Protein AF-A0A378IXV1-F1 (afdb_monomer)

Mean predicted aligned error: 10.14 Å

Solvent-accessible surface area (backbone atoms only — not comparable to full-atom values): 18761 Å² total; per-residue (Å²): 120,52,62,46,80,46,81,36,54,61,69,60,50,49,68,64,45,50,64,54,54,51,52,51,50,56,52,46,51,55,48,52,49,52,42,52,53,44,49,45,38,58,71,49,48,50,50,51,34,45,75,73,61,77,41,56,74,71,56,48,54,50,53,48,54,51,46,54,51,50,44,53,52,46,52,52,51,48,53,51,47,52,52,53,47,53,58,61,54,51,64,72,73,58,89,60,75,37,42,21,49,32,43,42,47,81,54,47,69,67,59,40,47,43,51,45,36,51,36,54,46,49,43,73,54,51,80,53,68,66,58,32,54,53,37,49,57,53,37,56,52,43,53,51,47,44,54,32,51,76,69,76,41,87,58,66,65,42,76,42,81,39,52,82,90,40,46,65,57,52,51,50,51,54,41,21,74,72,56,51,81,68,56,44,70,61,52,45,52,52,52,51,40,45,53,52,39,52,51,49,41,54,52,45,73,70,39,85,87,56,51,73,68,55,39,53,51,52,42,51,49,37,52,53,51,45,50,52,48,39,54,49,47,48,61,57,52,47,60,75,69,88,48,96,91,52,84,71,81,46,67,68,56,54,53,52,53,48,54,55,50,53,52,49,56,54,48,59,61,54,60,43,59,82,76,43,96,72,53,72,67,56,48,49,52,54,29,51,54,22,51,65,67,79,39,75,58,85,52,79,76,78,56,70,61,60,62,48,51,54,51,51,56,65,69,57,77,74,77,89,74,77,80,82,77,79,88,79,93,130

Foldseek 3Di:
DQKDKDWDDLVRLCVQCVVVLVVLVVVLVVLVVLLVVLVCCQPPVLVVCVVVVVDDPVVSVVSNVVSVVVNVVSVVVNVLSVVLSVVSVVSVVDPDTWMWIKRAQPDDLQLLLQLLLLLLLCLLLDPDPVLNSLSVVVNVVSVVCNVCVVVVHGDHMDIGTADPVRVVSVVLSVLLSVAQPDHSVVSVLLVQLLVVLVVLLVCLVPDPVDDPVLNVLSNVLSVQLNVLSSVLSCLNSGRFDPDVPDDGQDNVNSVVVSVVVNVVSLVVSLVCVVVDPDDLVSLVSSQVSCVSVVHHRPDDNPPPVVVVVVVVVVVPPDDDPDPPDDDDDD

pLDDT: mean 85.57, std 15.65, range [34.66, 97.94]

Nearest PDB structures (foldseek):
  5of9-assembly1_B  TM=6.442E-01  e=9.106E-01  Homo sapiens
  5ofa-assembly1_A  TM=6.350E-01  e=1.681E+00  Homo sapiens
  7sqc-assembly1_O1  TM=3.165E-01  e=7.968E+00  Chlamydomonas reinhardtii

Structure (mmCIF, N/CA/C/O backbone):
data_AF-A0A378IXV1-F1
#
_entry.id   AF-A0A378IXV1-F1
#
loop_
_atom_site.group_PDB
_atom_site.id
_atom_site.type_symbol
_atom_site.label_atom_id
_atom_site.label_alt_id
_atom_site.label_comp_id
_atom_site.label_asym_id
_atom_site.label_entity_id
_atom_site.label_seq_id
_atom_site.pdbx_PDB_ins_code
_atom_site.Cartn_x
_atom_site.Cartn_y
_atom_site.Cartn_z
_atom_site.occupancy
_atom_site.B_iso_or_equiv
_atom_site.auth_seq_id
_atom_site.auth_comp_id
_atom_site.auth_asym_id
_atom_site.auth_atom_id
_atom_site.pdbx_PDB_model_num
ATOM 1 N N . MET A 1 1 ? -13.341 -17.067 16.551 1.00 69.75 1 MET A N 1
ATOM 2 C CA . MET A 1 1 ? -12.957 -15.735 16.039 1.00 69.75 1 MET A CA 1
ATOM 3 C C . MET A 1 1 ? -12.447 -15.915 14.618 1.00 69.75 1 MET A C 1
ATOM 5 O O . MET A 1 1 ? -11.746 -16.898 14.409 1.00 69.75 1 MET A O 1
ATOM 9 N N . PRO A 1 2 ? -12.811 -15.039 13.665 1.00 87.06 2 PRO A N 1
ATOM 10 C CA . PRO A 1 2 ? -12.411 -15.155 12.253 1.00 87.06 2 PRO A CA 1
ATOM 11 C C . PRO A 1 2 ? -10.896 -15.007 12.049 1.00 87.06 2 PRO A C 1
ATOM 13 O O . PRO A 1 2 ? -10.350 -15.517 11.074 1.00 87.06 2 PRO A O 1
ATOM 16 N N . PHE A 1 3 ? -10.228 -14.338 12.995 1.00 93.31 3 PHE A N 1
ATOM 17 C CA . PHE A 1 3 ? -8.790 -14.110 13.016 1.00 93.31 3 PHE A CA 1
ATOM 18 C C . PHE A 1 3 ? -8.207 -14.609 14.335 1.00 93.31 3 PHE A C 1
ATOM 20 O O . PHE A 1 3 ? -8.777 -14.359 15.402 1.00 93.31 3 PHE A O 1
ATOM 27 N N . SER A 1 4 ? -7.082 -15.318 14.284 1.00 92.62 4 SER A N 1
ATOM 28 C CA . SER A 1 4 ? -6.432 -15.836 15.495 1.00 92.62 4 SER A CA 1
ATOM 29 C C . SER A 1 4 ? -4.938 -16.062 15.306 1.00 92.62 4 SER A C 1
ATOM 31 O O . SER A 1 4 ? -4.461 -16.149 14.177 1.00 92.62 4 SER A O 1
ATOM 33 N N . ALA A 1 5 ? -4.214 -16.186 16.417 1.00 92.31 5 ALA A N 1
ATOM 34 C CA . ALA A 1 5 ? -2.856 -16.705 16.421 1.00 92.31 5 ALA A CA 1
ATOM 35 C C . ALA A 1 5 ? -2.875 -18.225 16.640 1.00 92.31 5 ALA A C 1
ATOM 37 O O . ALA A 1 5 ? -3.595 -18.715 17.512 1.00 92.31 5 ALA A O 1
ATOM 38 N N . ARG A 1 6 ? -2.055 -18.964 15.890 1.00 93.06 6 ARG A N 1
ATOM 39 C CA . ARG A 1 6 ? -1.826 -20.405 16.087 1.00 93.06 6 ARG A CA 1
ATOM 40 C C . ARG A 1 6 ? -0.328 -20.687 16.116 1.00 93.06 6 ARG A C 1
ATOM 42 O O . ARG A 1 6 ? 0.444 -19.954 15.507 1.00 93.06 6 ARG A O 1
ATOM 49 N N . LYS A 1 7 ? 0.096 -21.710 16.856 1.00 92.19 7 LYS A N 1
ATOM 50 C CA . LYS A 1 7 ? 1.479 -22.198 16.825 1.00 92.19 7 LYS A CA 1
ATOM 51 C C . LYS A 1 7 ? 1.632 -23.251 15.737 1.00 92.19 7 LYS A C 1
ATOM 53 O O . LYS A 1 7 ? 0.800 -24.148 15.630 1.00 92.19 7 LYS A O 1
ATOM 58 N N . LEU A 1 8 ? 2.695 -23.128 14.952 1.00 88.12 8 LEU A N 1
ATOM 59 C CA . LEU A 1 8 ? 3.059 -24.053 13.892 1.00 88.12 8 LEU A CA 1
ATOM 60 C C . LEU A 1 8 ? 4.389 -24.722 14.210 1.00 88.12 8 LEU A C 1
ATOM 62 O O . LEU A 1 8 ? 5.378 -24.075 14.567 1.00 88.12 8 LEU A O 1
ATOM 66 N N . ALA A 1 9 ? 4.422 -26.036 14.007 1.00 86.69 9 ALA A N 1
ATOM 67 C CA . ALA A 1 9 ? 5.667 -26.782 13.993 1.00 86.69 9 ALA A CA 1
ATOM 68 C C . ALA A 1 9 ? 6.532 -26.329 12.805 1.00 86.69 9 ALA A C 1
ATOM 70 O O . ALA A 1 9 ? 6.024 -26.064 11.713 1.00 86.69 9 ALA A O 1
ATOM 71 N N . LYS A 1 10 ? 7.857 -26.321 12.980 1.00 81.69 10 LYS A N 1
ATOM 72 C CA . LYS A 1 10 ? 8.808 -25.879 11.945 1.00 81.69 10 LYS A CA 1
ATOM 73 C C . LYS A 1 10 ? 8.617 -26.587 10.594 1.00 81.69 10 LYS A C 1
ATOM 75 O O . LYS A 1 10 ? 8.699 -25.953 9.546 1.00 81.69 10 LYS A O 1
ATOM 80 N N . GLN A 1 11 ? 8.322 -27.890 10.607 1.00 84.50 11 GLN A N 1
ATOM 81 C CA . GLN A 1 11 ? 8.058 -28.658 9.383 1.00 84.50 11 GLN A CA 1
ATOM 82 C C . GLN A 1 11 ? 6.789 -28.191 8.655 1.00 84.50 11 GLN A C 1
ATOM 84 O O . GLN A 1 11 ? 6.789 -28.104 7.428 1.00 84.50 11 GLN A O 1
ATOM 89 N N . ALA A 1 12 ? 5.735 -27.836 9.397 1.00 86.31 12 ALA A N 1
ATOM 90 C CA . ALA A 1 12 ? 4.503 -27.301 8.824 1.00 86.31 12 ALA A CA 1
ATOM 91 C C . ALA A 1 12 ? 4.740 -25.925 8.187 1.00 86.31 12 ALA A C 1
ATOM 93 O O . ALA A 1 12 ? 4.268 -25.675 7.080 1.00 86.31 12 ALA A O 1
ATOM 94 N N . VAL A 1 13 ? 5.553 -25.069 8.822 1.00 87.69 13 VAL A N 1
ATOM 95 C CA . VAL A 1 13 ? 5.946 -23.778 8.234 1.00 87.69 13 VAL A CA 1
ATOM 96 C C . VAL A 1 13 ? 6.722 -23.970 6.941 1.00 87.69 13 VAL A C 1
ATOM 98 O O . VAL A 1 13 ? 6.396 -23.325 5.950 1.00 87.69 13 VAL A O 1
ATOM 101 N N . GLN A 1 14 ? 7.695 -24.883 6.912 1.00 86.88 14 GLN A N 1
ATOM 102 C CA . GLN A 1 14 ? 8.435 -25.194 5.687 1.00 86.88 14 GLN A CA 1
ATOM 103 C C . GLN A 1 14 ? 7.489 -25.630 4.561 1.00 86.88 14 GLN A C 1
ATOM 105 O O . GLN A 1 14 ? 7.501 -25.030 3.489 1.00 86.88 14 GLN A O 1
ATOM 110 N N . ALA A 1 15 ? 6.601 -26.595 4.809 1.00 88.12 15 ALA A N 1
ATOM 111 C CA . ALA A 1 15 ? 5.624 -27.029 3.808 1.00 88.12 15 ALA A CA 1
ATOM 112 C C . ALA A 1 15 ? 4.725 -25.879 3.311 1.00 88.12 15 ALA A C 1
ATOM 114 O O . ALA A 1 15 ? 4.372 -25.830 2.132 1.00 88.12 15 ALA A O 1
ATOM 115 N N . LEU A 1 16 ? 4.395 -24.932 4.192 1.00 88.62 16 LEU A N 1
ATOM 116 C CA . LEU A 1 16 ? 3.538 -23.794 3.883 1.00 88.62 16 LEU A CA 1
ATOM 117 C C . LEU A 1 16 ? 4.241 -22.694 3.068 1.00 88.62 16 LEU A C 1
ATOM 119 O O . LEU A 1 16 ? 3.613 -22.090 2.196 1.00 88.62 16 LEU A O 1
ATOM 123 N N . ILE A 1 17 ? 5.528 -22.425 3.318 1.00 91.06 17 ILE A N 1
ATOM 124 C CA . ILE A 1 17 ? 6.255 -21.326 2.657 1.00 91.06 17 ILE A CA 1
ATOM 125 C C . ILE A 1 17 ? 6.930 -21.737 1.346 1.00 91.06 17 ILE A C 1
ATOM 127 O O . ILE A 1 17 ? 7.091 -20.887 0.473 1.00 91.06 17 ILE A O 1
ATOM 131 N N . GLN A 1 18 ? 7.307 -23.009 1.166 1.00 91.25 18 GLN A N 1
ATOM 132 C CA . GLN A 1 18 ? 8.064 -23.453 -0.016 1.00 91.25 18 GLN A CA 1
ATOM 133 C C . GLN A 1 18 ? 7.361 -23.160 -1.357 1.00 91.25 18 GLN A C 1
ATOM 135 O O . GLN A 1 18 ? 8.019 -22.631 -2.258 1.00 91.25 18 GLN A O 1
ATOM 140 N N . PRO A 1 19 ? 6.041 -23.399 -1.517 1.00 91.50 19 PRO A N 1
ATOM 141 C CA . PRO A 1 19 ? 5.337 -23.019 -2.743 1.00 91.50 19 PRO A CA 1
ATOM 142 C C . PRO A 1 19 ? 5.383 -21.508 -3.003 1.00 91.50 19 PRO A C 1
ATOM 144 O O . PRO A 1 19 ? 5.556 -21.079 -4.142 1.00 91.50 19 PRO A O 1
ATOM 147 N N . THR A 1 20 ? 5.279 -20.701 -1.944 1.00 90.69 20 THR A N 1
ATOM 148 C CA . THR A 1 20 ? 5.346 -19.237 -2.025 1.00 90.69 20 THR A CA 1
ATOM 149 C C . THR A 1 20 ? 6.740 -18.770 -2.431 1.00 90.69 20 THR A C 1
ATOM 151 O O . THR A 1 20 ? 6.858 -17.947 -3.333 1.00 90.69 20 THR A O 1
ATOM 154 N N . ILE A 1 21 ? 7.799 -19.329 -1.834 1.00 93.44 21 ILE A N 1
ATOM 155 C CA . ILE A 1 21 ? 9.192 -19.030 -2.200 1.00 93.44 21 ILE A CA 1
ATOM 156 C C . ILE A 1 21 ? 9.442 -19.367 -3.669 1.00 93.44 21 ILE A C 1
ATOM 158 O O . ILE A 1 21 ? 10.043 -18.566 -4.381 1.00 93.44 21 ILE A O 1
ATOM 162 N N . LYS A 1 22 ? 8.971 -20.532 -4.131 1.00 94.88 22 LYS A N 1
ATOM 163 C CA . LYS A 1 22 ? 9.092 -20.924 -5.538 1.00 94.88 22 LYS A CA 1
ATOM 164 C C . LYS A 1 22 ? 8.405 -19.907 -6.452 1.00 94.88 22 LYS A C 1
ATOM 166 O O . LYS A 1 22 ? 9.062 -19.345 -7.316 1.00 94.88 22 LYS A O 1
ATOM 171 N N . ASN A 1 23 ? 7.133 -19.600 -6.196 1.00 93.69 23 ASN A N 1
ATOM 172 C CA . ASN A 1 23 ? 6.383 -18.635 -6.999 1.00 93.69 23 ASN A CA 1
ATOM 173 C C . ASN A 1 23 ? 7.045 -17.244 -7.020 1.00 93.69 23 ASN A C 1
ATOM 175 O O . ASN A 1 23 ? 7.121 -16.606 -8.062 1.00 93.69 23 ASN A O 1
ATOM 179 N N . LEU A 1 24 ? 7.565 -16.775 -5.882 1.00 93.56 24 LEU A N 1
ATOM 180 C CA . LEU A 1 24 ? 8.279 -15.499 -5.807 1.00 93.56 24 LEU A CA 1
ATOM 181 C C . LEU A 1 24 ? 9.575 -15.502 -6.632 1.00 93.56 24 LEU A C 1
ATOM 183 O O . LEU A 1 24 ? 9.897 -14.486 -7.244 1.00 93.56 24 LEU A O 1
ATOM 187 N N . LYS A 1 25 ? 10.309 -16.623 -6.669 1.00 95.75 25 LYS A N 1
ATOM 188 C CA . LYS A 1 25 ? 11.498 -16.777 -7.524 1.00 95.75 25 LYS A CA 1
ATOM 189 C C . LYS A 1 25 ? 11.130 -16.753 -9.006 1.00 95.75 25 LYS A C 1
ATOM 191 O O . LYS A 1 25 ? 11.768 -16.015 -9.750 1.00 95.75 25 LYS A O 1
ATOM 196 N N . ASP A 1 26 ? 10.078 -17.471 -9.393 1.00 96.38 26 ASP A N 1
ATOM 197 C CA . ASP A 1 26 ? 9.596 -17.519 -10.778 1.00 96.38 26 ASP A CA 1
ATOM 198 C C . ASP A 1 26 ? 9.158 -16.113 -11.249 1.00 96.38 26 ASP A C 1
ATOM 200 O O . ASP A 1 26 ? 9.568 -15.633 -12.305 1.00 96.38 26 ASP A O 1
ATOM 204 N N . VAL A 1 27 ? 8.390 -15.387 -10.425 1.00 96.00 27 VAL A N 1
ATOM 205 C CA . VAL A 1 27 ? 7.972 -14.002 -10.722 1.00 96.00 27 VAL A CA 1
ATOM 206 C C . VAL A 1 27 ? 9.168 -13.049 -10.784 1.00 96.00 27 VAL A C 1
ATOM 208 O O . VAL A 1 27 ? 9.205 -12.157 -11.633 1.00 96.00 27 VAL A O 1
ATOM 211 N N . LYS A 1 28 ? 10.158 -13.226 -9.903 1.00 95.50 28 LYS A N 1
ATOM 212 C CA . LYS A 1 28 ? 11.389 -12.430 -9.918 1.00 95.50 28 LYS A CA 1
ATOM 213 C C . LYS A 1 28 ? 12.179 -12.640 -11.208 1.00 95.50 28 LYS A C 1
ATOM 215 O O . LYS A 1 28 ? 12.657 -11.654 -11.756 1.00 95.50 28 LYS A O 1
ATOM 220 N N . GLU A 1 29 ? 12.297 -13.872 -11.692 1.00 97.19 29 GLU A N 1
ATOM 221 C CA . GLU A 1 29 ? 12.979 -14.179 -12.955 1.00 97.19 29 GLU A CA 1
ATOM 222 C C . GLU A 1 29 ? 12.308 -13.473 -14.139 1.00 97.19 29 GLU A C 1
ATOM 224 O O . GLU A 1 29 ? 12.977 -12.779 -14.903 1.00 97.19 29 GLU A O 1
ATOM 229 N N . VAL A 1 30 ? 10.975 -13.538 -14.227 1.00 97.62 30 VAL A N 1
ATOM 230 C CA . VAL A 1 30 ? 10.212 -12.808 -15.254 1.00 97.62 30 VAL A CA 1
ATOM 231 C C . VAL A 1 30 ? 10.432 -11.296 -15.140 1.00 97.62 30 VAL A C 1
ATOM 233 O O . VAL A 1 30 ? 10.638 -10.620 -16.145 1.00 97.62 30 VAL A O 1
ATOM 236 N N . ASN A 1 31 ? 10.413 -10.740 -13.926 1.00 97.62 31 ASN A N 1
ATOM 237 C CA . ASN A 1 31 ? 10.638 -9.309 -13.727 1.00 97.62 31 ASN A CA 1
ATOM 238 C C . ASN A 1 31 ? 12.075 -8.886 -14.078 1.00 97.62 31 ASN A C 1
ATOM 240 O O . ASN A 1 31 ? 12.268 -7.809 -14.636 1.00 97.62 31 ASN A O 1
ATOM 244 N N . ASP A 1 32 ? 13.069 -9.727 -13.781 1.00 97.75 32 ASP A N 1
ATOM 245 C CA . ASP A 1 32 ? 14.467 -9.518 -14.167 1.00 97.75 32 ASP A CA 1
ATOM 246 C C . ASP A 1 32 ? 14.628 -9.518 -15.695 1.00 97.75 32 ASP A C 1
ATOM 248 O O . ASP A 1 32 ? 15.327 -8.655 -16.227 1.00 97.75 32 ASP A O 1
ATOM 252 N N . GLN A 1 33 ? 13.924 -10.406 -16.406 1.00 97.94 33 GLN A N 1
ATOM 253 C CA . GLN A 1 33 ? 13.909 -10.407 -17.870 1.00 97.94 33 GLN A CA 1
ATOM 254 C C . GLN A 1 33 ? 13.328 -9.103 -18.434 1.00 97.94 33 GLN A C 1
ATOM 256 O O . GLN A 1 33 ? 13.960 -8.474 -19.276 1.00 97.94 33 GLN A O 1
ATOM 261 N N . ILE A 1 34 ? 12.182 -8.642 -17.919 1.00 97.38 34 ILE A N 1
ATOM 262 C CA . ILE A 1 34 ? 11.556 -7.390 -18.382 1.00 97.38 34 ILE A CA 1
ATOM 263 C C . ILE A 1 34 ? 12.481 -6.187 -18.149 1.00 97.38 34 ILE A C 1
ATOM 265 O O . ILE A 1 34 ? 12.552 -5.294 -18.993 1.00 97.38 34 ILE A O 1
ATOM 269 N N . ILE A 1 35 ? 13.204 -6.149 -17.023 1.00 97.88 35 ILE A N 1
ATOM 270 C CA . ILE A 1 35 ? 14.201 -5.099 -16.753 1.00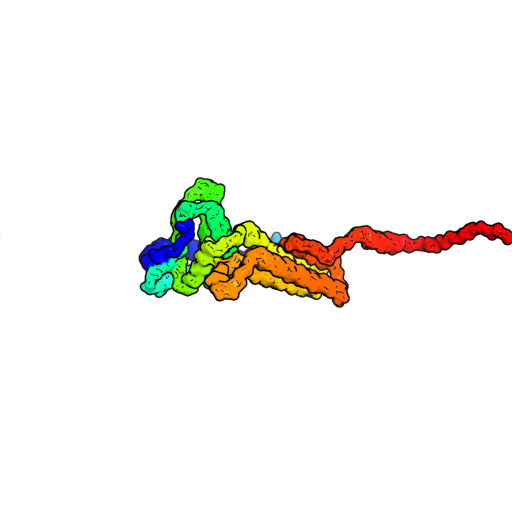 97.88 35 ILE A CA 1
ATOM 271 C C . ILE A 1 35 ? 15.278 -5.096 -17.837 1.00 97.88 35 ILE A C 1
ATOM 273 O O . ILE A 1 35 ? 15.568 -4.037 -18.391 1.00 97.88 35 ILE A O 1
ATOM 277 N N . ASN A 1 36 ? 15.842 -6.263 -18.150 1.00 97.50 36 ASN A N 1
ATOM 278 C CA . ASN A 1 36 ? 16.893 -6.387 -19.156 1.00 97.50 36 ASN A CA 1
ATOM 279 C C . ASN A 1 36 ? 16.389 -5.995 -20.552 1.00 97.50 36 ASN A C 1
ATOM 281 O O . ASN A 1 36 ? 17.062 -5.237 -21.244 1.00 97.50 36 ASN A O 1
ATOM 285 N N . ASP A 1 37 ? 15.187 -6.434 -20.935 1.00 96.81 37 ASP A N 1
ATOM 286 C CA . ASP A 1 37 ? 14.577 -6.090 -22.226 1.00 96.81 37 ASP A CA 1
ATOM 287 C C . ASP A 1 37 ? 14.296 -4.581 -22.340 1.00 96.81 37 ASP A C 1
ATOM 289 O O . ASP A 1 37 ? 14.504 -3.971 -23.394 1.00 96.81 37 ASP A O 1
ATOM 293 N N . THR A 1 38 ? 13.861 -3.952 -21.242 1.00 95.88 38 THR A N 1
ATOM 294 C CA . THR A 1 38 ? 13.619 -2.501 -21.186 1.00 95.88 38 THR A CA 1
ATOM 295 C C . THR A 1 38 ? 14.930 -1.725 -21.304 1.00 95.88 38 THR A C 1
ATOM 297 O O . THR A 1 38 ? 15.000 -0.770 -22.074 1.00 95.88 38 THR A O 1
ATOM 300 N N . LEU A 1 39 ? 15.979 -2.148 -20.588 1.00 96.25 39 LEU A N 1
ATOM 301 C CA . LEU A 1 39 ? 17.315 -1.549 -20.686 1.00 96.25 39 LEU A CA 1
ATOM 302 C C . LEU A 1 39 ? 17.872 -1.667 -22.104 1.00 96.25 39 LEU A C 1
ATOM 304 O O . LEU A 1 39 ? 18.276 -0.661 -22.674 1.00 96.25 39 LEU A O 1
ATOM 308 N N . PHE A 1 40 ? 17.797 -2.853 -22.711 1.00 95.50 40 PHE A N 1
ATOM 309 C CA . PHE A 1 40 ? 18.217 -3.065 -24.096 1.00 95.50 40 PHE A CA 1
ATOM 310 C C . PHE A 1 40 ? 17.454 -2.162 -25.076 1.00 95.50 40 PHE A C 1
ATOM 312 O O . PHE A 1 40 ? 18.044 -1.537 -25.957 1.00 95.50 40 PHE A O 1
ATOM 319 N N . THR A 1 41 ? 16.134 -2.044 -24.904 1.00 93.44 41 THR A N 1
ATOM 320 C CA . THR A 1 41 ? 15.303 -1.152 -25.726 1.00 93.44 41 THR A CA 1
ATOM 321 C C . THR A 1 41 ? 15.752 0.302 -25.596 1.00 93.44 41 THR A C 1
ATOM 323 O O . THR A 1 41 ? 15.805 1.013 -26.596 1.00 93.44 41 THR A O 1
ATOM 326 N N . MET A 1 42 ? 16.097 0.749 -24.387 1.00 92.50 42 MET A N 1
ATOM 327 C CA . MET A 1 42 ? 16.565 2.112 -24.139 1.00 92.50 42 MET A CA 1
ATOM 328 C C . MET A 1 42 ? 17.973 2.367 -24.689 1.00 92.50 42 MET A C 1
ATOM 330 O O . MET A 1 42 ? 18.193 3.396 -25.318 1.00 92.50 42 MET A O 1
ATOM 334 N N . GLU A 1 43 ? 18.916 1.459 -24.446 1.00 90.69 43 GLU A N 1
ATOM 335 C CA . GLU A 1 43 ? 20.340 1.664 -24.741 1.00 90.69 43 GLU A CA 1
ATOM 336 C C . GLU A 1 43 ? 20.696 1.379 -26.202 1.00 90.69 43 GLU A C 1
ATOM 338 O O . GLU A 1 43 ? 21.524 2.079 -26.779 1.00 90.69 43 GLU A O 1
ATOM 343 N N . GLU A 1 44 ? 20.068 0.376 -26.817 1.00 89.38 44 GLU A N 1
ATOM 344 C CA . GLU A 1 44 ? 20.407 -0.056 -28.177 1.00 89.38 44 GLU A CA 1
ATOM 345 C C . GLU A 1 44 ? 19.232 0.106 -29.145 1.00 89.38 44 GLU A C 1
ATOM 347 O O . GLU A 1 44 ? 19.396 0.649 -30.238 1.00 89.38 44 GLU A O 1
ATOM 352 N N . GLY A 1 45 ? 18.028 -0.319 -28.748 1.00 91.69 45 GLY A N 1
ATOM 353 C CA . GLY A 1 45 ? 16.870 -0.365 -29.645 1.00 91.69 45 GLY A CA 1
ATOM 354 C C . GLY A 1 45 ? 16.431 1.011 -30.157 1.00 91.69 45 GLY A C 1
ATOM 355 O O . GLY A 1 45 ? 16.364 1.248 -31.364 1.00 91.69 45 GLY A O 1
ATOM 356 N N . LEU A 1 46 ? 16.127 1.935 -29.245 1.00 93.44 46 LEU A N 1
ATOM 357 C CA . LEU A 1 46 ? 15.640 3.274 -29.589 1.00 93.44 46 LEU A CA 1
ATOM 358 C C . LEU A 1 46 ? 16.714 4.126 -30.268 1.00 93.44 46 LEU A C 1
ATOM 360 O O . LEU A 1 46 ? 16.395 4.903 -31.172 1.00 93.44 46 LEU A O 1
ATOM 364 N N . ASP A 1 47 ? 17.970 3.976 -29.852 1.00 92.00 47 ASP A N 1
ATOM 365 C CA . ASP A 1 47 ? 19.097 4.694 -30.440 1.00 92.00 47 ASP A CA 1
ATOM 366 C C . ASP A 1 47 ? 19.345 4.250 -31.890 1.00 92.00 47 ASP A C 1
ATOM 368 O O . ASP A 1 47 ? 19.473 5.107 -32.769 1.00 92.00 47 ASP A O 1
ATOM 372 N N . ASP A 1 48 ? 19.320 2.944 -32.184 1.00 94.69 48 ASP A N 1
ATOM 373 C CA . ASP A 1 48 ? 19.446 2.423 -33.553 1.00 94.69 48 ASP A CA 1
ATOM 374 C C . ASP A 1 48 ? 18.287 2.889 -34.452 1.00 94.69 48 ASP A C 1
ATOM 376 O O . ASP A 1 48 ? 18.510 3.364 -35.571 1.00 94.69 48 ASP A O 1
ATOM 380 N N . LEU A 1 49 ? 17.046 2.848 -33.948 1.00 94.12 49 LEU A N 1
ATOM 381 C CA . LEU A 1 49 ? 15.870 3.335 -34.679 1.00 94.12 49 LEU A CA 1
ATOM 382 C C . LEU A 1 49 ? 15.965 4.833 -34.995 1.00 94.12 49 LEU A C 1
ATOM 384 O O . LEU A 1 49 ? 15.591 5.257 -36.094 1.00 94.12 49 LEU A O 1
ATOM 388 N N . LEU A 1 50 ? 16.473 5.640 -34.060 1.00 94.19 50 LEU A N 1
ATOM 389 C CA . LEU A 1 50 ? 16.691 7.067 -34.282 1.00 94.19 50 LEU A CA 1
ATOM 390 C C . LEU A 1 50 ? 17.802 7.306 -35.313 1.00 94.19 50 LEU A C 1
ATOM 392 O O . LEU A 1 50 ? 17.621 8.111 -36.228 1.00 94.19 50 LEU A O 1
ATOM 396 N N . GLN A 1 51 ? 18.935 6.607 -35.190 1.00 94.12 51 GLN A N 1
ATOM 397 C CA . GLN A 1 51 ? 20.085 6.755 -36.090 1.00 94.12 51 GLN A CA 1
ATOM 398 C C . GLN A 1 51 ? 19.757 6.351 -37.530 1.00 94.12 51 GLN A C 1
ATOM 400 O O . GLN A 1 51 ? 20.179 7.025 -38.471 1.00 94.12 51 GLN A O 1
ATOM 405 N N . ARG A 1 52 ? 18.960 5.292 -37.715 1.00 95.69 52 ARG A N 1
ATOM 406 C CA . ARG A 1 52 ? 18.489 4.845 -39.036 1.00 95.69 52 ARG A CA 1
ATOM 407 C C . ARG A 1 52 ? 17.345 5.694 -39.596 1.00 95.69 52 ARG A C 1
ATOM 409 O O . ARG A 1 52 ? 16.898 5.444 -40.712 1.00 95.69 52 ARG A O 1
ATOM 416 N N . GLY A 1 53 ? 16.856 6.678 -38.837 1.00 92.44 53 GLY A N 1
ATOM 417 C CA . GLY A 1 53 ? 15.728 7.525 -39.226 1.00 92.44 53 GLY A CA 1
ATOM 418 C C . GLY A 1 53 ? 14.383 6.795 -39.257 1.00 92.44 53 GLY A C 1
ATOM 419 O O . GLY A 1 53 ? 13.437 7.300 -39.856 1.00 92.44 53 GLY A O 1
ATOM 420 N N . ALA A 1 54 ? 14.287 5.620 -38.626 1.00 96.06 54 ALA A N 1
ATOM 421 C CA . ALA A 1 54 ? 13.057 4.836 -38.545 1.00 96.06 54 ALA A CA 1
ATOM 422 C C . ALA A 1 54 ? 12.020 5.471 -37.604 1.00 96.06 54 ALA A C 1
ATOM 424 O O . ALA A 1 54 ? 10.825 5.245 -37.780 1.00 96.06 54 ALA A O 1
ATOM 425 N N . ILE A 1 55 ? 12.465 6.290 -36.641 1.00 94.94 55 ILE A N 1
ATOM 426 C CA . ILE A 1 55 ? 11.595 7.086 -35.766 1.00 94.94 55 ILE A CA 1
ATOM 427 C C . ILE A 1 55 ? 12.032 8.559 -35.720 1.00 94.94 55 ILE A C 1
ATOM 429 O O . ILE A 1 55 ? 13.228 8.865 -35.745 1.00 94.94 55 ILE A O 1
ATOM 433 N N . PRO A 1 56 ? 11.087 9.509 -35.609 1.00 96.19 56 PR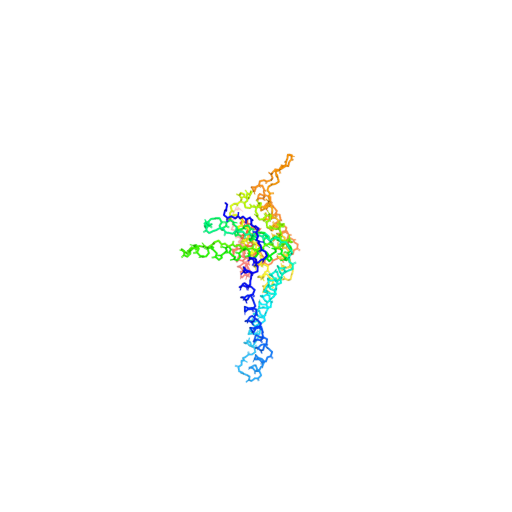O A N 1
ATOM 434 C CA . PRO A 1 56 ? 11.410 10.913 -35.405 1.00 96.19 56 PRO A CA 1
ATOM 435 C C . PRO A 1 56 ? 11.889 11.185 -33.971 1.00 96.19 56 PRO A C 1
ATOM 437 O O . PRO A 1 56 ? 11.479 10.540 -33.005 1.00 96.19 56 PRO A O 1
ATOM 440 N N . LYS A 1 57 ? 12.692 12.243 -33.796 1.00 94.50 57 LYS A N 1
ATOM 441 C CA . LYS A 1 57 ? 13.250 12.653 -32.489 1.00 94.50 57 LYS A CA 1
ATOM 442 C C . LYS A 1 57 ? 12.190 12.902 -31.406 1.00 94.50 57 LYS A C 1
ATOM 444 O O . LYS A 1 57 ? 12.468 12.735 -30.221 1.00 94.50 57 LYS A O 1
ATOM 449 N N . THR A 1 58 ? 10.998 13.354 -31.788 1.00 94.31 58 THR A N 1
ATOM 450 C CA . THR A 1 58 ? 9.875 13.561 -30.859 1.00 94.31 58 THR A CA 1
ATOM 451 C C . THR A 1 58 ? 9.357 12.245 -30.295 1.00 94.31 58 THR A C 1
ATOM 453 O O . THR A 1 58 ? 9.104 12.162 -29.097 1.00 94.31 58 THR A O 1
ATOM 456 N N . GLU A 1 59 ? 9.245 11.222 -31.139 1.00 94.00 59 GLU A N 1
ATOM 457 C CA . GLU A 1 59 ? 8.801 9.887 -30.749 1.00 94.00 59 GLU A CA 1
ATOM 458 C C . GLU A 1 59 ? 9.863 9.170 -29.916 1.00 94.00 59 GLU A C 1
ATOM 460 O O . GLU A 1 59 ? 9.538 8.654 -28.852 1.00 94.00 59 GLU A O 1
ATOM 465 N N . TYR A 1 60 ? 11.138 9.269 -30.304 1.00 94.44 60 TYR A N 1
ATOM 466 C CA . TYR A 1 60 ? 12.262 8.791 -29.494 1.00 94.44 60 TYR A CA 1
ATOM 467 C C . TYR A 1 60 ? 12.200 9.318 -28.051 1.00 94.44 60 TYR A C 1
ATOM 469 O O . TYR A 1 60 ? 12.242 8.548 -27.095 1.00 94.44 60 TYR A O 1
ATOM 477 N N . LYS A 1 61 ? 12.0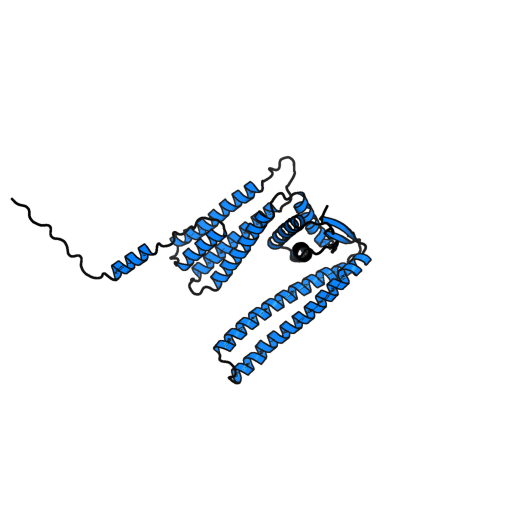32 10.638 -27.874 1.00 93.88 61 LYS A N 1
ATOM 478 C CA . LYS A 1 61 ? 11.949 11.250 -26.536 1.00 93.88 61 LYS A CA 1
ATOM 479 C C . LYS A 1 61 ? 10.762 10.729 -25.725 1.00 93.88 61 LYS A C 1
ATOM 481 O O . LYS A 1 61 ? 10.889 10.558 -24.515 1.00 93.88 61 LYS A O 1
ATOM 486 N N . LEU A 1 62 ? 9.619 10.516 -26.376 1.00 92.75 62 LEU A N 1
ATOM 487 C CA . LEU A 1 62 ? 8.420 9.997 -25.726 1.00 92.75 62 LEU A CA 1
ATOM 488 C C . LEU A 1 62 ? 8.624 8.548 -25.268 1.00 92.75 62 LEU A C 1
ATOM 490 O O . LEU A 1 62 ? 8.386 8.249 -24.099 1.00 92.75 62 LEU A O 1
ATOM 494 N N . GLN A 1 63 ? 9.106 7.679 -26.159 1.00 93.62 63 GLN A N 1
ATOM 495 C CA . GLN A 1 63 ? 9.344 6.267 -25.854 1.00 93.62 63 GLN A CA 1
ATOM 496 C C . GLN A 1 63 ? 10.448 6.092 -24.800 1.00 93.62 63 GLN A C 1
ATOM 498 O O . GLN A 1 63 ? 10.313 5.255 -23.910 1.00 93.62 63 GLN A O 1
ATOM 503 N N . MET A 1 64 ? 11.485 6.937 -24.817 1.00 93.62 64 MET A N 1
ATOM 504 C CA . MET A 1 64 ? 12.525 6.946 -23.783 1.00 93.62 64 MET A CA 1
ATOM 505 C C . MET A 1 64 ? 11.956 7.301 -22.404 1.00 93.62 64 MET A C 1
ATOM 507 O O . MET A 1 64 ? 12.234 6.628 -21.413 1.00 93.62 64 MET A O 1
ATOM 511 N N . ALA A 1 65 ? 11.104 8.330 -22.331 1.00 90.94 65 ALA A N 1
ATOM 512 C CA . ALA A 1 65 ? 10.450 8.713 -21.083 1.00 90.94 65 ALA A CA 1
ATOM 513 C C . ALA A 1 65 ? 9.518 7.608 -20.556 1.00 90.94 65 ALA A C 1
ATOM 515 O O . ALA A 1 65 ? 9.507 7.339 -19.356 1.00 90.94 65 ALA A O 1
ATOM 516 N N . GLN A 1 66 ? 8.765 6.943 -21.438 1.00 91.88 66 GLN A N 1
ATOM 517 C CA . GLN A 1 66 ? 7.901 5.815 -21.072 1.00 91.88 66 GLN A CA 1
ATOM 518 C C . GLN A 1 66 ? 8.710 4.612 -20.571 1.00 91.88 66 GLN A C 1
ATOM 520 O O . GLN A 1 66 ? 8.406 4.077 -19.505 1.00 91.88 66 GLN A O 1
ATOM 525 N N . SER A 1 67 ? 9.776 4.246 -21.285 1.00 94.31 67 SER A N 1
ATOM 526 C CA . SER A 1 67 ? 10.662 3.136 -20.912 1.00 94.31 67 SER A CA 1
ATOM 527 C C . SER A 1 67 ? 11.345 3.395 -19.569 1.00 94.31 67 SER A C 1
ATOM 529 O O . SER A 1 67 ? 11.407 2.508 -18.724 1.00 94.31 67 SER A O 1
ATOM 531 N N . GLN A 1 68 ? 11.755 4.639 -19.301 1.00 94.25 68 GLN A N 1
ATOM 532 C CA . GLN A 1 68 ? 12.313 5.022 -18.004 1.00 94.25 68 GLN A CA 1
ATOM 533 C C . GLN A 1 68 ? 11.303 4.861 -16.856 1.00 94.25 68 GLN A C 1
ATOM 535 O O . GLN A 1 68 ? 11.677 4.460 -15.750 1.00 94.25 68 GLN A O 1
ATOM 540 N N . VAL A 1 69 ? 10.027 5.183 -17.094 1.00 91.56 69 VAL A N 1
ATOM 541 C CA . VAL A 1 69 ? 8.952 4.973 -16.111 1.00 91.56 69 VAL A CA 1
ATOM 542 C C . VAL A 1 69 ? 8.732 3.481 -15.867 1.00 91.56 69 VAL A C 1
ATOM 544 O O . VAL A 1 69 ? 8.663 3.072 -14.707 1.00 91.56 69 VAL A O 1
ATOM 547 N N . GLU A 1 70 ? 8.666 2.664 -16.922 1.00 94.12 70 GLU A N 1
ATOM 548 C CA . GLU A 1 70 ? 8.545 1.211 -16.783 1.00 94.12 70 GLU A CA 1
ATOM 549 C C . GLU A 1 70 ? 9.735 0.620 -16.021 1.00 94.12 70 GLU A C 1
ATOM 551 O O . GLU A 1 70 ? 9.524 -0.063 -15.018 1.00 94.12 70 GLU A O 1
ATOM 556 N N . LEU A 1 71 ? 10.967 0.956 -16.406 1.00 95.50 71 LEU A N 1
ATOM 557 C CA . LEU A 1 71 ? 12.180 0.497 -15.732 1.00 95.50 71 LEU A CA 1
ATOM 558 C C . LEU A 1 71 ? 12.145 0.813 -14.232 1.00 95.50 71 LEU A C 1
ATOM 560 O O . LEU A 1 71 ? 12.358 -0.071 -13.402 1.00 95.50 71 LEU A O 1
ATOM 564 N N . ASN A 1 72 ? 11.799 2.049 -13.867 1.00 94.19 72 ASN A N 1
ATOM 565 C CA . ASN A 1 72 ? 11.676 2.450 -12.465 1.00 94.19 72 ASN A CA 1
ATOM 566 C C . ASN A 1 72 ? 10.609 1.636 -11.718 1.00 94.19 72 ASN A C 1
ATOM 568 O O . ASN A 1 72 ? 10.824 1.247 -10.567 1.00 94.19 72 ASN A O 1
ATOM 572 N N . ASN A 1 73 ? 9.473 1.345 -12.357 1.00 93.25 73 ASN A N 1
ATOM 573 C CA . ASN A 1 73 ? 8.428 0.508 -11.770 1.00 93.25 73 ASN A CA 1
ATOM 574 C C . ASN A 1 73 ? 8.908 -0.936 -11.564 1.00 93.25 73 ASN A C 1
ATOM 576 O O . ASN A 1 73 ? 8.679 -1.510 -10.498 1.00 93.25 73 ASN A O 1
ATOM 580 N N . ARG A 1 74 ? 9.620 -1.513 -12.539 1.00 96.56 74 ARG A N 1
ATOM 581 C CA . ARG A 1 74 ? 10.157 -2.882 -12.455 1.00 96.56 74 ARG A CA 1
ATOM 582 C C . ARG A 1 74 ? 11.267 -3.019 -11.421 1.00 96.56 74 ARG A C 1
ATOM 584 O O . ARG A 1 74 ? 11.312 -4.027 -10.717 1.00 96.56 74 ARG A O 1
ATOM 591 N N . LEU A 1 75 ? 12.123 -2.009 -11.278 1.00 96.12 75 LEU A N 1
ATOM 592 C CA . LEU A 1 75 ? 13.154 -1.968 -10.238 1.00 96.12 75 LEU A CA 1
ATOM 593 C C . LEU A 1 75 ? 12.537 -1.926 -8.834 1.00 96.12 75 LEU A C 1
ATOM 595 O O . LEU A 1 75 ? 12.956 -2.686 -7.963 1.00 96.12 75 LEU A O 1
ATOM 599 N N . ARG A 1 76 ? 11.488 -1.118 -8.628 1.00 93.38 76 ARG A N 1
ATOM 600 C CA . ARG A 1 76 ? 10.728 -1.117 -7.364 1.00 93.38 76 ARG A CA 1
ATOM 601 C C . ARG A 1 76 ? 10.070 -2.471 -7.094 1.00 93.38 76 ARG A C 1
ATOM 603 O O . ARG A 1 76 ? 10.157 -2.975 -5.979 1.00 93.38 76 ARG A O 1
ATOM 610 N N . ALA A 1 77 ? 9.465 -3.088 -8.112 1.00 92.88 77 ALA A N 1
ATOM 611 C CA . ALA A 1 77 ? 8.885 -4.425 -7.985 1.00 92.88 77 ALA A CA 1
ATOM 612 C C . ALA A 1 77 ? 9.948 -5.476 -7.614 1.00 92.88 77 ALA A C 1
ATOM 614 O O . ALA A 1 77 ? 9.706 -6.322 -6.756 1.00 92.88 77 ALA A O 1
ATOM 615 N N . LYS A 1 78 ? 11.153 -5.393 -8.193 1.00 95.44 78 LYS A N 1
ATOM 616 C CA . LYS A 1 78 ? 12.290 -6.259 -7.845 1.00 95.44 78 LYS A CA 1
ATOM 617 C C . LYS A 1 78 ? 12.705 -6.100 -6.384 1.00 95.44 78 LYS A C 1
ATOM 619 O O . LYS A 1 78 ? 12.934 -7.099 -5.706 1.00 95.44 78 LYS A O 1
ATOM 624 N N . GLU A 1 79 ? 12.789 -4.865 -5.894 1.00 93.00 79 GLU A N 1
ATOM 625 C CA . GLU A 1 79 ? 13.104 -4.580 -4.490 1.00 93.00 79 GLU A CA 1
ATOM 626 C C . GLU A 1 79 ? 12.056 -5.182 -3.542 1.00 93.00 79 GLU A C 1
ATOM 628 O O . GLU A 1 79 ? 12.414 -5.823 -2.551 1.00 93.00 79 GLU A O 1
ATOM 633 N N . GLN A 1 80 ? 10.770 -5.053 -3.881 1.00 90.50 80 GLN A N 1
ATOM 634 C CA . GLN A 1 80 ? 9.677 -5.674 -3.129 1.00 90.50 80 GLN A CA 1
ATOM 635 C C . GLN A 1 80 ? 9.785 -7.205 -3.129 1.00 90.50 80 GLN A C 1
ATOM 637 O O . GLN A 1 80 ? 9.758 -7.812 -2.061 1.00 90.50 80 GLN A O 1
ATOM 642 N N . LEU A 1 81 ? 9.979 -7.830 -4.298 1.00 93.25 81 LEU A N 1
ATOM 643 C CA . LEU A 1 81 ? 10.109 -9.287 -4.434 1.00 93.25 81 LEU A CA 1
ATOM 644 C C . LEU A 1 81 ? 11.285 -9.842 -3.628 1.00 93.25 81 LEU A C 1
ATOM 646 O O . LEU A 1 81 ? 11.115 -10.813 -2.890 1.00 93.25 81 LEU A O 1
ATOM 650 N N . ASN A 1 82 ? 12.460 -9.215 -3.735 1.00 93.69 82 ASN A N 1
ATOM 651 C CA . ASN A 1 82 ? 13.632 -9.586 -2.942 1.00 93.69 82 ASN A CA 1
ATOM 652 C C . ASN A 1 82 ? 13.329 -9.462 -1.451 1.00 93.69 82 ASN A C 1
ATOM 654 O O . ASN A 1 82 ? 13.582 -10.382 -0.681 1.00 93.69 82 ASN A O 1
ATOM 658 N N . GLY A 1 83 ? 12.697 -8.360 -1.057 1.00 91.31 83 GLY A N 1
ATOM 659 C CA . GLY A 1 83 ? 12.348 -8.126 0.327 1.00 91.31 83 GLY A CA 1
ATOM 660 C C . GLY A 1 83 ? 11.382 -9.151 0.923 1.00 91.31 83 GLY A C 1
ATOM 661 O O . GLY A 1 83 ? 11.539 -9.557 2.078 1.00 91.31 83 GLY A O 1
ATOM 662 N N . THR A 1 84 ? 10.391 -9.584 0.145 1.00 90.88 84 THR A N 1
ATOM 663 C CA . THR A 1 84 ? 9.457 -10.643 0.541 1.00 90.88 84 THR A CA 1
ATOM 664 C C . THR A 1 84 ? 10.147 -12.007 0.578 1.00 90.88 84 THR A C 1
ATOM 666 O O . THR A 1 84 ? 9.908 -12.779 1.506 1.00 90.88 84 THR A O 1
ATOM 669 N N . LEU A 1 85 ? 11.030 -12.304 -0.382 1.00 92.75 85 LEU A N 1
ATOM 670 C CA . LEU A 1 85 ? 11.843 -13.524 -0.375 1.00 92.75 85 LEU A CA 1
ATOM 671 C C . LEU A 1 85 ? 12.738 -13.599 0.864 1.00 92.75 85 LEU A C 1
ATOM 673 O O . LEU A 1 85 ? 12.749 -14.630 1.533 1.00 92.75 85 LEU A O 1
ATOM 677 N N . ASP A 1 86 ? 13.426 -12.511 1.207 1.00 91.94 86 ASP A N 1
ATOM 678 C CA . ASP A 1 86 ? 14.287 -12.436 2.390 1.00 91.94 86 ASP A CA 1
ATOM 679 C C . ASP A 1 86 ? 13.498 -12.710 3.668 1.00 91.94 86 ASP A C 1
ATOM 681 O O . ASP A 1 86 ? 13.939 -13.488 4.513 1.00 91.94 86 ASP A O 1
ATOM 685 N N . ARG A 1 87 ? 12.293 -12.137 3.784 1.00 91.75 87 ARG A N 1
ATOM 686 C CA . ARG A 1 87 ? 11.381 -12.418 4.899 1.00 91.75 87 ARG A CA 1
ATOM 687 C C . ARG A 1 87 ? 11.058 -13.911 4.995 1.00 91.75 87 ARG A C 1
ATOM 689 O O . ARG A 1 87 ? 11.141 -14.481 6.077 1.00 91.75 87 ARG A O 1
ATOM 696 N N . PHE A 1 88 ? 10.696 -14.560 3.887 1.00 91.88 88 PHE A N 1
ATOM 697 C CA . PHE A 1 88 ? 10.380 -15.991 3.913 1.00 91.88 88 PHE A CA 1
ATOM 698 C C . PHE A 1 88 ? 11.606 -16.867 4.200 1.00 91.88 88 PHE A C 1
ATOM 700 O O . PHE A 1 88 ? 11.480 -17.886 4.878 1.00 91.88 88 PHE A O 1
ATOM 707 N N . ASN A 1 89 ? 12.788 -16.471 3.730 1.00 90.31 89 ASN A N 1
ATOM 708 C CA . ASN A 1 89 ? 14.025 -17.203 3.988 1.00 90.31 89 ASN A CA 1
ATOM 709 C C . ASN A 1 89 ? 14.427 -17.164 5.473 1.00 90.31 89 ASN A C 1
ATOM 711 O O . ASN A 1 89 ? 14.972 -18.149 5.964 1.00 90.31 89 ASN A O 1
ATOM 715 N N . GLN A 1 90 ? 14.085 -16.101 6.215 1.00 90.94 90 GLN A N 1
ATOM 716 C CA . GLN A 1 90 ? 14.362 -16.003 7.659 1.00 90.94 90 GLN A CA 1
ATOM 717 C C . GLN A 1 90 ? 13.691 -17.111 8.490 1.00 90.94 90 GLN A C 1
ATOM 719 O O . GLN A 1 90 ? 14.221 -17.506 9.526 1.00 90.94 90 GLN A O 1
ATOM 724 N N . PHE A 1 91 ? 12.584 -17.704 8.021 1.00 89.38 91 PHE A N 1
ATOM 725 C CA . PHE A 1 91 ? 11.959 -18.844 8.709 1.00 89.38 91 PHE A CA 1
ATOM 726 C C . PHE A 1 91 ? 12.836 -20.108 8.727 1.00 89.38 91 PHE A C 1
ATOM 728 O O . PHE A 1 91 ? 12.577 -21.026 9.510 1.00 89.38 91 PHE A O 1
ATOM 735 N N . ALA A 1 92 ? 13.870 -20.197 7.883 1.00 81.94 92 ALA A N 1
ATOM 736 C CA . ALA A 1 92 ? 14.837 -21.291 7.952 1.00 81.94 92 ALA A CA 1
ATOM 737 C C . ALA A 1 92 ? 15.647 -21.254 9.262 1.00 81.94 92 ALA A C 1
ATOM 739 O O . ALA A 1 92 ? 15.910 -22.311 9.856 1.00 81.94 92 ALA A O 1
ATOM 740 N N . ASP A 1 93 ? 15.959 -20.046 9.735 1.00 80.88 93 ASP A N 1
ATOM 741 C CA . ASP A 1 93 ? 16.846 -19.789 10.871 1.00 80.88 93 ASP A CA 1
ATOM 742 C C . ASP A 1 93 ? 16.120 -19.814 12.224 1.00 80.88 93 ASP A C 1
ATOM 744 O O . ASP A 1 93 ? 16.760 -19.947 13.271 1.00 80.88 93 ASP A O 1
ATOM 748 N N . GLU A 1 94 ? 14.783 -19.766 12.229 1.00 81.62 94 GLU A N 1
ATOM 749 C CA . GLU A 1 94 ? 14.009 -19.862 13.465 1.00 81.62 94 GLU A CA 1
ATOM 750 C C . GLU A 1 94 ? 14.149 -21.248 14.116 1.00 81.62 94 GLU A C 1
ATOM 752 O O . GLU A 1 94 ? 14.017 -22.305 13.482 1.00 81.62 94 GLU A O 1
ATOM 757 N N . LYS A 1 95 ? 14.452 -21.241 15.417 1.00 69.56 95 LYS A N 1
ATOM 758 C CA . LYS A 1 95 ? 14.725 -22.453 16.210 1.00 69.56 95 LYS A CA 1
ATOM 759 C C . LYS A 1 95 ? 13.499 -22.980 16.957 1.00 69.56 95 LYS A C 1
ATOM 761 O O . LYS A 1 95 ? 13.513 -24.129 17.385 1.00 69.56 95 LYS A O 1
ATOM 766 N N . ASN A 1 96 ? 12.463 -22.156 17.094 1.00 73.88 96 ASN A N 1
ATOM 767 C CA . ASN A 1 96 ? 11.311 -22.399 17.957 1.00 73.88 96 ASN A CA 1
ATOM 768 C C . ASN A 1 96 ? 10.036 -22.674 17.147 1.00 73.88 96 ASN A C 1
ATOM 770 O O . ASN A 1 96 ? 10.028 -22.607 15.919 1.00 73.88 96 ASN A O 1
ATOM 774 N N . GLU A 1 97 ? 8.945 -22.986 17.849 1.00 82.38 97 GLU A N 1
ATOM 775 C CA . GLU A 1 97 ? 7.607 -22.971 17.259 1.00 82.38 97 GLU A CA 1
ATOM 776 C C . GLU A 1 97 ? 7.239 -21.568 16.777 1.00 82.38 97 GLU A C 1
ATOM 778 O O . GLU A 1 97 ? 7.313 -20.584 17.522 1.00 82.38 97 GLU A O 1
ATOM 783 N N . ILE A 1 98 ? 6.769 -21.510 15.539 1.00 89.69 98 ILE A N 1
ATOM 784 C CA . ILE A 1 98 ? 6.532 -20.267 14.816 1.00 89.69 98 ILE A CA 1
ATOM 785 C C . ILE A 1 98 ? 5.056 -19.916 14.980 1.00 89.69 98 ILE A C 1
ATOM 787 O O . ILE A 1 98 ? 4.176 -20.759 14.795 1.00 89.69 98 ILE A O 1
ATOM 791 N N . SER A 1 99 ? 4.760 -18.680 15.369 1.00 92.75 99 SER A N 1
ATOM 792 C CA . SER A 1 99 ? 3.375 -18.206 15.417 1.00 92.75 99 SER A CA 1
ATOM 793 C C . SER A 1 99 ? 2.852 -17.971 13.998 1.00 92.75 99 SER A C 1
ATOM 795 O O . SER A 1 99 ? 3.604 -17.595 13.107 1.00 92.75 99 SER A O 1
ATOM 797 N N . SER A 1 100 ? 1.551 -18.115 13.775 1.00 94.19 100 SER A N 1
ATOM 798 C CA . SER A 1 100 ? 0.905 -17.766 12.511 1.00 94.19 100 SER A CA 1
ATOM 799 C C . SER A 1 100 ? -0.332 -16.914 12.726 1.00 94.19 100 SER A C 1
ATOM 801 O O . SER A 1 100 ? -1.109 -17.159 13.650 1.00 94.19 100 SER A O 1
ATOM 803 N N . PHE A 1 101 ? -0.546 -15.960 11.828 1.00 96.38 101 PHE A N 1
ATOM 804 C CA . PHE A 1 101 ? -1.796 -15.237 11.674 1.00 96.38 101 PHE A CA 1
ATOM 805 C C . PHE A 1 101 ? -2.752 -16.100 10.851 1.00 96.38 101 PHE A C 1
ATOM 807 O O . PHE A 1 101 ? -2.437 -16.473 9.722 1.00 96.38 101 PHE A O 1
ATOM 814 N N . VAL A 1 102 ? -3.904 -16.439 11.419 1.00 96.38 102 VAL A N 1
ATOM 815 C CA . VAL A 1 102 ? -4.891 -17.320 10.788 1.00 96.38 102 VAL A CA 1
ATOM 816 C C . VAL A 1 102 ? -6.081 -16.503 10.306 1.00 96.38 102 VAL A C 1
ATOM 818 O O . VAL A 1 102 ? -6.648 -15.745 11.091 1.00 96.38 102 VAL A O 1
ATOM 821 N N . ILE A 1 103 ? -6.473 -16.699 9.046 1.00 96.38 103 ILE A N 1
ATOM 822 C CA . ILE A 1 103 ? -7.766 -16.277 8.491 1.00 96.38 103 ILE A CA 1
ATOM 823 C C . ILE A 1 103 ? -8.616 -17.537 8.323 1.00 96.38 103 ILE A C 1
ATOM 825 O O . ILE A 1 103 ? -8.244 -18.434 7.563 1.00 96.38 103 ILE A O 1
ATOM 829 N N . ALA A 1 104 ? -9.722 -17.625 9.058 1.00 96.00 104 ALA A N 1
ATOM 830 C CA . ALA A 1 104 ? -10.572 -18.809 9.080 1.00 96.00 104 ALA A CA 1
ATOM 831 C C . ALA A 1 104 ? -11.356 -19.001 7.765 1.00 96.00 104 ALA A C 1
ATOM 833 O O . ALA A 1 104 ? -11.700 -18.051 7.067 1.00 96.00 104 ALA A O 1
ATOM 834 N N . ALA A 1 105 ? -11.716 -20.247 7.449 1.00 94.88 105 ALA A N 1
ATOM 835 C CA . ALA A 1 105 ? -12.492 -20.563 6.242 1.00 94.88 105 ALA A CA 1
ATOM 836 C C . ALA A 1 105 ? -13.916 -19.965 6.246 1.00 94.88 105 ALA A C 1
ATOM 838 O O . ALA A 1 105 ? -14.540 -19.826 5.199 1.00 94.88 105 ALA A O 1
ATOM 839 N N . ASN A 1 106 ? -14.449 -19.636 7.425 1.00 93.75 106 ASN A N 1
ATOM 840 C CA . ASN A 1 106 ? -15.778 -19.053 7.594 1.00 93.75 106 ASN A CA 1
ATOM 841 C C . ASN A 1 106 ? -15.761 -17.521 7.725 1.00 93.75 106 ASN A C 1
ATOM 843 O O . ASN A 1 106 ? -16.786 -16.951 8.096 1.00 93.75 106 ASN A O 1
ATOM 847 N N . THR A 1 107 ? -14.627 -16.860 7.459 1.00 96.12 107 THR A N 1
ATOM 848 C CA . THR A 1 107 ? -14.545 -15.397 7.498 1.00 96.12 107 THR A CA 1
ATOM 849 C C . THR A 1 107 ? -15.489 -14.774 6.468 1.00 96.12 107 THR A C 1
ATOM 851 O O . THR A 1 107 ? -15.500 -15.130 5.289 1.00 96.12 107 THR A O 1
ATOM 854 N N . THR A 1 108 ? -16.282 -13.813 6.926 1.00 94.19 108 THR A N 1
ATOM 855 C CA . THR A 1 108 ? -17.269 -13.082 6.132 1.00 94.19 108 THR A CA 1
ATOM 856 C C . THR A 1 108 ? -16.646 -11.930 5.343 1.00 94.19 108 THR A C 1
ATOM 858 O O . THR A 1 108 ? -15.523 -11.481 5.592 1.00 94.19 108 THR A O 1
ATOM 861 N N . ARG A 1 109 ? -17.412 -11.394 4.388 1.00 93.38 109 ARG A N 1
ATOM 862 C CA . ARG A 1 109 ? -17.012 -10.224 3.597 1.00 93.38 109 ARG A CA 1
ATOM 863 C C . ARG A 1 109 ? -16.772 -8.995 4.477 1.00 93.38 109 ARG A C 1
ATOM 865 O O . ARG A 1 109 ? -15.842 -8.233 4.224 1.00 93.38 109 ARG A O 1
ATOM 872 N N . GLU A 1 110 ? -17.619 -8.788 5.476 1.00 92.25 110 GLU A N 1
ATOM 873 C CA . GLU A 1 110 ? -17.575 -7.654 6.398 1.00 92.25 110 GLU A CA 1
ATOM 874 C C . GLU A 1 110 ? -16.344 -7.728 7.307 1.00 92.25 110 GLU A C 1
ATOM 876 O O . GLU A 1 110 ? -15.627 -6.736 7.431 1.00 92.25 110 GLU A O 1
ATOM 881 N N . GLU A 1 111 ? -16.032 -8.912 7.840 1.00 94.00 111 GLU A N 1
ATOM 882 C CA . GLU A 1 111 ? -14.815 -9.143 8.632 1.00 94.00 111 GLU A CA 1
ATOM 883 C C . GLU A 1 111 ? -13.545 -8.918 7.793 1.00 94.00 111 GLU A C 1
ATOM 885 O O . GLU A 1 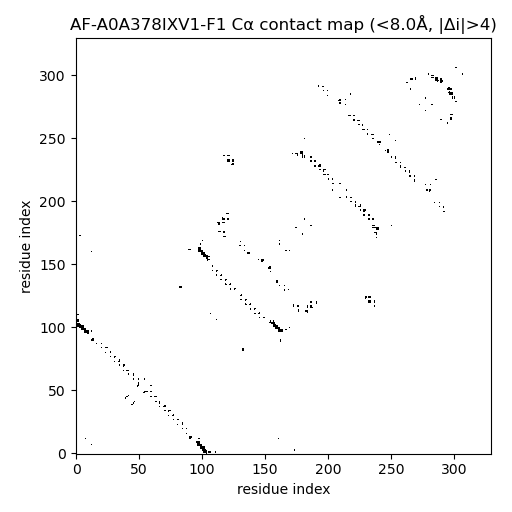111 ? -12.589 -8.298 8.261 1.00 94.00 111 GLU A O 1
ATOM 890 N N . LEU A 1 112 ? -13.529 -9.351 6.523 1.00 95.31 112 LEU A N 1
ATOM 891 C CA . LEU A 1 112 ? -12.408 -9.055 5.620 1.00 95.31 112 LEU A CA 1
ATOM 892 C C . LEU A 1 112 ? -12.275 -7.560 5.328 1.00 95.31 112 LEU A C 1
ATOM 894 O O . LEU A 1 112 ? -11.153 -7.060 5.271 1.00 95.31 112 LEU A O 1
ATOM 898 N N . LYS A 1 113 ? -13.385 -6.830 5.147 1.00 94.00 113 LYS A N 1
ATOM 899 C CA . LYS A 1 113 ? -13.342 -5.370 4.959 1.00 94.00 113 LYS A CA 1
ATOM 900 C C . LYS A 1 113 ? -12.702 -4.679 6.160 1.00 94.00 113 LYS A C 1
ATOM 902 O O . LYS A 1 113 ? -11.873 -3.796 5.964 1.00 94.00 113 LYS A O 1
ATOM 907 N N . GLU A 1 114 ? -13.053 -5.094 7.373 1.00 93.44 114 GLU A N 1
ATOM 908 C CA . GLU A 1 114 ? -12.460 -4.559 8.598 1.00 93.44 114 GLU A CA 1
ATOM 909 C C . GLU A 1 114 ? -10.953 -4.825 8.672 1.00 93.44 114 GLU A C 1
ATOM 911 O O . GLU A 1 114 ? -10.170 -3.883 8.837 1.00 93.44 114 GLU A O 1
ATOM 916 N N . LEU A 1 115 ? -10.537 -6.079 8.459 1.00 95.62 115 LEU A N 1
ATOM 917 C CA . LEU A 1 115 ? -9.123 -6.448 8.426 1.00 95.62 115 LEU A CA 1
ATOM 918 C C . LEU A 1 115 ? -8.356 -5.628 7.380 1.00 95.62 115 LEU A C 1
ATOM 920 O O . LEU A 1 115 ? -7.316 -5.052 7.694 1.00 95.62 115 LEU A O 1
ATOM 924 N N . ILE A 1 116 ? -8.879 -5.527 6.156 1.00 96.38 116 ILE A N 1
ATOM 925 C CA . ILE A 1 116 ? -8.259 -4.772 5.059 1.00 96.38 116 ILE A CA 1
ATOM 926 C C . ILE A 1 116 ? -8.087 -3.297 5.438 1.00 96.38 116 ILE A C 1
ATOM 928 O O . ILE A 1 116 ? -7.002 -2.748 5.250 1.00 96.38 116 ILE A O 1
ATOM 932 N N . SER A 1 117 ? -9.115 -2.653 5.994 1.00 94.62 117 SER A N 1
ATOM 933 C CA . SER A 1 117 ? -9.038 -1.242 6.391 1.00 94.62 117 SER A CA 1
ATOM 934 C C . SER A 1 117 ? -8.014 -1.007 7.505 1.00 94.62 117 SER A C 1
ATOM 936 O O . SER A 1 117 ? -7.262 -0.030 7.445 1.00 94.62 117 SER A O 1
ATOM 938 N N . ILE A 1 118 ? -7.922 -1.914 8.485 1.00 94.19 118 ILE A N 1
ATOM 939 C CA . ILE A 1 118 ? -6.904 -1.850 9.546 1.00 94.19 118 ILE A CA 1
ATOM 940 C C . ILE A 1 118 ? -5.500 -2.042 8.964 1.00 94.19 118 ILE A C 1
ATOM 942 O O . ILE A 1 118 ? -4.607 -1.251 9.269 1.00 94.19 118 ILE A O 1
ATOM 946 N N . LEU A 1 119 ? -5.297 -3.052 8.114 1.00 96.00 119 LEU A N 1
ATOM 947 C CA . LEU A 1 119 ? -3.997 -3.342 7.501 1.00 96.00 119 LEU A CA 1
ATOM 948 C C . LEU A 1 119 ? -3.519 -2.196 6.607 1.00 96.00 119 LEU A C 1
ATOM 950 O O . LEU A 1 119 ? -2.368 -1.783 6.725 1.00 96.00 119 LEU A O 1
ATOM 954 N N . LYS A 1 120 ? -4.400 -1.632 5.769 1.00 95.69 120 LYS A N 1
ATOM 955 C CA . LYS A 1 120 ? -4.083 -0.458 4.939 1.00 95.69 120 LYS A CA 1
ATOM 956 C C . LYS A 1 120 ? -3.703 0.741 5.794 1.00 95.69 120 LYS A C 1
ATOM 958 O O . LYS A 1 120 ? -2.694 1.388 5.529 1.00 95.69 120 LYS A O 1
ATOM 963 N N . THR A 1 121 ? -4.473 0.992 6.851 1.00 93.69 121 THR A N 1
ATOM 964 C CA . THR A 1 121 ? -4.194 2.073 7.797 1.00 93.69 121 THR A CA 1
ATOM 965 C C . THR A 1 121 ? -2.825 1.905 8.447 1.00 93.69 121 THR A C 1
ATOM 967 O O . THR A 1 121 ? -1.991 2.804 8.360 1.00 93.69 121 THR A O 1
ATOM 970 N N . LYS A 1 122 ? -2.559 0.736 9.039 1.00 93.19 122 LYS A N 1
ATOM 971 C CA . LYS A 1 122 ? -1.269 0.452 9.672 1.00 93.19 122 LYS A CA 1
ATOM 972 C C . LYS A 1 122 ? -0.118 0.519 8.667 1.00 93.19 122 LYS A C 1
ATOM 974 O O . LYS A 1 122 ? 0.924 1.076 8.990 1.00 93.19 122 LYS A O 1
ATOM 979 N N . GLY A 1 123 ? -0.320 0.048 7.436 1.00 93.12 123 GLY A N 1
ATOM 980 C CA . GLY A 1 123 ? 0.693 0.072 6.380 1.00 93.12 123 GLY A CA 1
ATOM 981 C C . GLY A 1 123 ? 1.131 1.487 5.989 1.00 93.12 123 GLY A C 1
ATOM 982 O O . GLY A 1 123 ? 2.328 1.741 5.840 1.00 93.12 123 GLY A O 1
ATOM 983 N N . VAL A 1 124 ? 0.195 2.441 5.881 1.00 92.31 124 VAL A N 1
ATOM 984 C CA . VAL A 1 124 ? 0.538 3.838 5.540 1.00 92.31 124 VAL A CA 1
ATOM 985 C C . VAL A 1 124 ? 1.161 4.618 6.703 1.00 92.31 124 VAL A C 1
ATOM 987 O O . VAL A 1 124 ? 1.831 5.632 6.463 1.00 92.31 124 VAL A O 1
ATOM 990 N N . THR A 1 125 ? 0.949 4.161 7.942 1.00 90.81 125 THR A N 1
ATOM 991 C CA . THR A 1 125 ? 1.516 4.756 9.163 1.00 90.81 125 THR A CA 1
ATOM 992 C C . THR A 1 125 ? 2.797 4.077 9.641 1.00 90.81 125 THR A C 1
ATOM 994 O O . THR A 1 125 ? 3.518 4.674 10.432 1.00 90.81 125 THR A O 1
ATOM 997 N N . ALA A 1 126 ? 3.089 2.858 9.183 1.00 92.19 126 ALA A N 1
ATOM 998 C CA . ALA A 1 126 ? 4.284 2.124 9.573 1.00 92.19 126 ALA A CA 1
ATOM 999 C C . ALA A 1 126 ? 5.553 2.840 9.087 1.00 92.19 126 ALA A C 1
ATOM 1001 O O . ALA A 1 126 ? 5.628 3.340 7.956 1.00 92.19 126 ALA A O 1
ATOM 1002 N N . GLU A 1 127 ? 6.574 2.858 9.936 1.00 89.75 127 GLU A N 1
ATOM 1003 C CA . GLU A 1 127 ? 7.906 3.367 9.594 1.00 89.75 127 GLU A CA 1
ATOM 1004 C C . GLU A 1 127 ? 8.884 2.221 9.323 1.00 89.75 127 GLU A C 1
ATOM 1006 O O . GLU A 1 127 ? 9.697 2.335 8.406 1.00 89.75 127 GLU A O 1
ATOM 1011 N N . ASP A 1 128 ? 8.752 1.097 10.039 1.00 91.12 128 ASP A N 1
ATOM 1012 C CA . ASP A 1 128 ? 9.599 -0.083 9.855 1.00 91.12 128 ASP A CA 1
ATOM 1013 C C . ASP A 1 128 ? 9.277 -0.795 8.523 1.00 91.12 128 ASP A C 1
ATOM 1015 O O . ASP A 1 128 ? 8.143 -1.247 8.315 1.00 91.12 128 ASP A O 1
ATOM 1019 N N . PRO A 1 129 ? 10.259 -0.948 7.613 1.00 89.19 129 PRO A N 1
ATOM 1020 C CA . PRO A 1 129 ? 10.097 -1.738 6.396 1.00 89.19 129 PRO A CA 1
ATOM 1021 C C . PRO A 1 129 ? 9.648 -3.186 6.644 1.00 89.19 129 PRO A C 1
ATOM 1023 O O . PRO A 1 129 ? 8.888 -3.727 5.840 1.00 89.19 129 PRO A O 1
ATOM 1026 N N . ASN A 1 130 ? 10.074 -3.814 7.743 1.00 90.00 130 ASN A N 1
ATOM 1027 C CA . ASN A 1 130 ? 9.677 -5.184 8.077 1.00 90.00 130 ASN A CA 1
ATOM 1028 C C . ASN A 1 130 ? 8.201 -5.256 8.478 1.00 90.00 130 ASN A C 1
ATOM 1030 O O . ASN A 1 130 ? 7.483 -6.145 8.023 1.00 90.00 130 ASN A O 1
ATOM 1034 N N . GLU A 1 131 ? 7.724 -4.280 9.258 1.00 93.44 131 GLU A N 1
ATOM 1035 C CA . GLU A 1 131 ? 6.301 -4.152 9.585 1.00 93.44 131 GLU A CA 1
ATOM 1036 C C . GLU A 1 131 ? 5.462 -4.004 8.314 1.00 93.44 131 GLU A C 1
ATOM 1038 O O . GLU A 1 131 ? 4.481 -4.725 8.137 1.00 93.44 131 GLU A O 1
ATOM 1043 N N . LYS A 1 132 ? 5.879 -3.132 7.387 1.00 93.06 132 LYS A N 1
ATOM 1044 C CA . LYS A 1 132 ? 5.181 -2.950 6.104 1.00 93.06 132 LYS A CA 1
ATOM 1045 C C . LYS A 1 132 ? 5.071 -4.248 5.319 1.00 93.06 132 LYS A C 1
ATOM 1047 O O . LYS A 1 132 ? 3.972 -4.606 4.911 1.00 93.06 132 LYS A O 1
ATOM 1052 N N . ARG A 1 133 ? 6.177 -4.978 5.157 1.00 91.25 133 ARG A N 1
ATOM 1053 C CA . ARG A 1 133 ? 6.195 -6.251 4.415 1.00 91.25 133 ARG A CA 1
ATOM 1054 C C . ARG A 1 133 ? 5.295 -7.305 5.057 1.00 91.25 133 ARG A C 1
ATOM 1056 O O . ARG A 1 133 ? 4.588 -8.033 4.355 1.00 91.25 133 ARG A O 1
ATOM 1063 N N . PHE A 1 134 ? 5.300 -7.383 6.386 1.00 94.88 134 PHE A N 1
ATOM 1064 C CA . PHE A 1 134 ? 4.408 -8.272 7.121 1.00 94.88 134 PHE A CA 1
ATOM 1065 C C . PHE A 1 134 ? 2.933 -7.915 6.880 1.00 94.88 134 PHE A C 1
ATOM 1067 O O . PHE A 1 134 ? 2.141 -8.778 6.493 1.00 94.88 134 PHE A O 1
ATOM 1074 N N . LEU A 1 135 ? 2.577 -6.635 7.032 1.00 95.50 135 LEU A N 1
ATOM 1075 C CA . LEU A 1 135 ? 1.221 -6.132 6.800 1.00 95.50 135 LEU A CA 1
ATOM 1076 C C . LEU A 1 135 ? 0.763 -6.356 5.354 1.00 95.50 135 LEU A C 1
ATOM 1078 O O . LEU A 1 135 ? -0.363 -6.801 5.141 1.00 95.50 135 LEU A O 1
ATOM 1082 N N . GLU A 1 136 ? 1.629 -6.106 4.370 1.00 93.81 136 GLU A N 1
ATOM 1083 C CA . GLU A 1 136 ? 1.364 -6.342 2.945 1.00 93.81 136 GLU A CA 1
ATOM 1084 C C . GLU A 1 136 ? 1.088 -7.821 2.651 1.00 93.81 136 GLU A C 1
ATOM 1086 O O . GLU A 1 136 ? 0.164 -8.134 1.901 1.00 93.81 136 GLU A O 1
ATOM 1091 N N . THR A 1 137 ? 1.816 -8.741 3.293 1.00 93.44 137 THR A N 1
ATOM 1092 C CA . THR A 1 137 ? 1.600 -10.191 3.132 1.00 93.44 137 THR A CA 1
ATOM 1093 C C . THR A 1 137 ? 0.195 -10.603 3.592 1.00 93.44 137 THR A C 1
ATOM 1095 O O . THR A 1 137 ? -0.504 -11.363 2.909 1.00 93.44 137 THR A O 1
ATOM 1098 N N . ILE A 1 138 ? -0.251 -10.083 4.742 1.00 96.31 138 ILE A N 1
ATOM 1099 C CA . ILE A 1 138 ? -1.607 -10.342 5.247 1.00 96.31 138 ILE A CA 1
ATOM 1100 C C . ILE A 1 138 ? -2.644 -9.657 4.351 1.00 96.31 138 ILE A C 1
ATOM 1102 O O . ILE A 1 138 ? -3.653 -10.271 3.999 1.00 96.31 138 ILE A O 1
ATOM 1106 N N . LEU A 1 139 ? -2.381 -8.416 3.938 1.00 96.62 139 LEU A N 1
ATOM 1107 C CA . LEU A 1 139 ? -3.292 -7.619 3.122 1.00 96.62 139 LEU A CA 1
ATOM 1108 C C . LEU A 1 139 ? -3.573 -8.283 1.772 1.00 96.62 139 LEU A C 1
ATOM 1110 O O . LEU A 1 139 ? -4.737 -8.441 1.416 1.00 96.62 139 LEU A O 1
ATOM 1114 N N . GLN A 1 140 ? -2.539 -8.746 1.065 1.00 93.88 140 GLN A N 1
ATOM 1115 C CA . GLN A 1 140 ? -2.692 -9.457 -0.210 1.00 93.88 140 GLN A CA 1
ATOM 1116 C C . GLN A 1 140 ? -3.549 -10.721 -0.061 1.00 93.88 140 GLN A C 1
ATOM 1118 O O . GLN A 1 140 ? -4.408 -11.004 -0.900 1.00 93.88 140 GLN A O 1
ATOM 1123 N N . THR A 1 141 ? -3.359 -11.467 1.032 1.00 94.56 141 THR A N 1
ATOM 1124 C CA . THR A 1 141 ? -4.180 -12.649 1.331 1.00 94.56 141 THR A CA 1
ATOM 1125 C C . THR A 1 141 ? -5.642 -12.253 1.563 1.00 94.56 141 THR A C 1
ATOM 1127 O O . THR A 1 141 ? -6.545 -12.847 0.973 1.00 94.56 141 THR A O 1
ATOM 1130 N N . ALA A 1 142 ? -5.884 -11.222 2.377 1.00 96.75 142 ALA A N 1
ATOM 1131 C CA . ALA A 1 142 ? -7.228 -10.745 2.689 1.00 96.75 142 ALA A CA 1
ATOM 1132 C C . ALA A 1 142 ? -7.960 -10.187 1.453 1.00 96.75 142 ALA A C 1
ATOM 1134 O O . ALA A 1 142 ? -9.139 -10.481 1.249 1.00 96.75 142 ALA A O 1
ATOM 1135 N N . GLU A 1 143 ? -7.275 -9.427 0.594 1.00 96.38 143 GLU A N 1
ATOM 1136 C CA . GLU A 1 143 ? -7.835 -8.893 -0.656 1.00 96.38 143 GLU A CA 1
ATOM 1137 C C . GLU A 1 143 ? -8.161 -10.005 -1.664 1.00 96.38 143 GLU A C 1
ATOM 1139 O O . GLU A 1 143 ? -9.222 -9.978 -2.301 1.00 96.38 143 GLU A O 1
ATOM 1144 N N . SER A 1 144 ? -7.301 -11.024 -1.760 1.00 95.06 144 SER A N 1
ATOM 1145 C CA . SER A 1 144 ? -7.567 -12.223 -2.561 1.00 95.06 144 SER A CA 1
ATOM 1146 C C . SER A 1 144 ? -8.827 -12.947 -2.077 1.00 95.06 144 SER A C 1
ATOM 1148 O O . SER A 1 144 ? -9.723 -13.239 -2.874 1.00 95.06 144 SER A O 1
ATOM 1150 N N . TYR A 1 145 ? -8.971 -13.148 -0.764 1.00 96.75 145 TYR A N 1
ATOM 1151 C CA . TYR A 1 145 ? -10.160 -13.773 -0.174 1.00 96.75 145 TYR A CA 1
ATOM 1152 C C . TYR A 1 145 ? -11.422 -12.946 -0.377 1.00 96.75 145 TYR A C 1
ATOM 1154 O O . TYR A 1 145 ? -12.454 -13.495 -0.763 1.00 96.75 145 TYR A O 1
ATOM 1162 N N . LYS A 1 146 ? -11.339 -11.622 -0.235 1.00 95.62 146 LYS A N 1
ATOM 1163 C CA . LYS A 1 146 ? -12.467 -10.738 -0.535 1.00 95.62 146 LYS A CA 1
ATOM 1164 C C . LYS A 1 146 ? -12.901 -10.891 -1.996 1.00 95.62 146 LYS A C 1
ATOM 1166 O O . LYS A 1 146 ? -14.093 -10.992 -2.265 1.00 95.62 146 LYS A O 1
ATOM 1171 N N . THR A 1 147 ? -11.948 -10.963 -2.924 1.00 95.69 147 THR A N 1
ATOM 1172 C CA . THR A 1 147 ? -12.219 -11.169 -4.357 1.00 95.69 147 THR A CA 1
ATOM 1173 C C . THR A 1 147 ? -12.855 -12.535 -4.631 1.00 95.69 147 THR A C 1
ATOM 1175 O O . THR A 1 147 ? -13.730 -12.653 -5.487 1.00 95.69 147 THR A O 1
ATOM 1178 N N . MET A 1 148 ? -12.447 -13.585 -3.911 1.00 95.19 148 MET A N 1
ATOM 1179 C CA . MET A 1 148 ? -13.074 -14.907 -4.010 1.00 95.19 148 MET A CA 1
ATOM 1180 C C . MET A 1 148 ? -14.526 -14.886 -3.529 1.00 95.19 148 MET A C 1
ATOM 1182 O O . MET A 1 148 ? -15.394 -15.347 -4.269 1.00 95.19 148 MET A O 1
ATOM 1186 N N . ILE A 1 149 ? -14.795 -14.292 -2.362 1.00 94.88 149 ILE A N 1
ATOM 1187 C CA . ILE A 1 149 ? -16.154 -14.153 -1.816 1.00 94.88 149 ILE A CA 1
ATOM 1188 C C . ILE A 1 149 ? -17.033 -13.303 -2.738 1.00 94.88 149 ILE A C 1
ATOM 1190 O O . ILE A 1 149 ? -18.162 -13.691 -3.028 1.00 94.88 149 ILE A O 1
ATOM 1194 N N . ASP A 1 150 ? -16.516 -12.176 -3.243 1.00 94.62 150 ASP A N 1
ATOM 1195 C CA . ASP A 1 150 ? -17.229 -11.305 -4.189 1.00 94.62 150 ASP A CA 1
ATOM 1196 C C . ASP A 1 150 ? -17.623 -12.062 -5.476 1.00 94.62 150 ASP A C 1
ATOM 1198 O O . ASP A 1 150 ? -18.657 -11.771 -6.072 1.00 94.62 150 ASP A O 1
ATOM 1202 N N . ALA A 1 151 ? -16.832 -13.063 -5.875 1.00 95.31 151 ALA A N 1
ATOM 1203 C CA . ALA A 1 151 ? -17.101 -13.949 -7.007 1.00 95.31 151 ALA A CA 1
ATOM 1204 C C . ALA A 1 151 ? -17.927 -15.205 -6.646 1.00 95.31 151 ALA A C 1
ATOM 1206 O O . ALA A 1 151 ? -18.060 -16.102 -7.478 1.00 95.31 151 ALA A O 1
ATOM 1207 N N . GLY A 1 152 ? -18.439 -15.318 -5.414 1.00 94.00 152 GLY A N 1
ATOM 1208 C CA . GLY A 1 152 ? -19.213 -16.474 -4.947 1.00 94.00 152 GLY A CA 1
ATOM 1209 C C . GLY A 1 152 ? -18.395 -17.758 -4.756 1.00 94.00 152 GLY A C 1
ATOM 1210 O O . GLY A 1 152 ? -18.964 -18.848 -4.723 1.00 94.00 152 GLY A O 1
ATOM 1211 N N . ARG A 1 153 ? -17.063 -17.656 -4.656 1.00 94.50 153 ARG A N 1
ATOM 1212 C CA . ARG A 1 153 ? -16.166 -18.800 -4.444 1.00 94.50 153 ARG A CA 1
ATOM 1213 C C . ARG A 1 153 ? -15.888 -19.002 -2.952 1.00 94.50 153 ARG A C 1
ATOM 1215 O O . ARG A 1 153 ? -15.693 -18.013 -2.241 1.00 94.50 153 ARG A O 1
ATOM 1222 N N . PRO A 1 154 ? -15.823 -20.258 -2.474 1.00 91.62 154 PRO A N 1
ATOM 1223 C CA . PRO A 1 154 ? -15.454 -20.535 -1.094 1.00 91.62 154 PRO A CA 1
ATOM 1224 C C . PRO A 1 154 ? -13.995 -20.149 -0.841 1.00 91.62 154 PRO A C 1
ATOM 1226 O O . PRO A 1 154 ? -13.147 -20.262 -1.729 1.00 91.62 154 PRO A O 1
ATOM 1229 N N . ILE A 1 155 ? -13.706 -19.739 0.391 1.00 94.62 155 ILE A N 1
ATOM 1230 C CA . ILE A 1 155 ? -12.341 -19.548 0.880 1.00 94.62 155 ILE A CA 1
ATOM 1231 C C . ILE A 1 155 ? -11.949 -20.730 1.768 1.00 94.62 155 ILE A C 1
ATOM 1233 O O . ILE A 1 155 ? -12.792 -21.352 2.415 1.00 94.62 155 ILE A O 1
ATOM 1237 N N . SER A 1 156 ? -10.663 -21.061 1.781 1.00 93.69 156 SER A N 1
ATOM 1238 C CA . SER A 1 156 ? -10.092 -22.012 2.733 1.00 93.69 156 SER A CA 1
ATOM 1239 C C . SER A 1 156 ? -9.529 -21.269 3.941 1.00 93.69 156 SER A C 1
ATOM 1241 O O . SER A 1 156 ? -9.348 -20.056 3.902 1.00 93.69 156 SER A O 1
ATOM 1243 N N . GLU A 1 157 ? -9.194 -21.993 5.006 1.00 94.38 157 GLU A N 1
ATOM 1244 C CA . GLU A 1 157 ? -8.356 -21.416 6.055 1.00 94.38 157 GLU A CA 1
ATOM 1245 C C . GLU A 1 157 ? -6.971 -21.084 5.471 1.00 94.38 157 GLU A C 1
ATOM 1247 O O . GLU A 1 157 ? -6.432 -21.847 4.657 1.00 94.38 157 GLU A O 1
ATOM 1252 N N . LYS A 1 158 ? -6.401 -19.943 5.874 1.00 93.94 158 LYS A N 1
ATOM 1253 C CA . LYS A 1 158 ? -5.012 -19.584 5.574 1.00 93.94 158 LYS A CA 1
ATOM 1254 C C . LYS A 1 158 ? -4.254 -19.312 6.848 1.00 93.94 158 LYS A C 1
ATOM 1256 O O . LYS A 1 158 ? -4.694 -18.526 7.682 1.00 93.94 158 LYS A O 1
ATOM 1261 N N . GLU A 1 159 ? -3.066 -19.884 6.927 1.00 94.00 159 GLU A N 1
ATOM 1262 C CA . GLU A 1 159 ? -2.081 -19.552 7.942 1.00 94.00 159 GLU A CA 1
ATOM 1263 C C . GLU A 1 159 ? -0.964 -18.735 7.292 1.00 94.00 159 GLU A C 1
ATOM 1265 O O . GLU A 1 159 ? -0.462 -19.071 6.215 1.00 94.00 159 GLU A O 1
ATOM 1270 N N . ILE A 1 160 ? -0.597 -17.636 7.940 1.00 94.44 160 ILE A N 1
ATOM 1271 C CA . ILE A 1 160 ? 0.469 -16.735 7.516 1.00 94.44 160 ILE A CA 1
ATOM 1272 C C . ILE A 1 160 ? 1.504 -16.723 8.642 1.00 94.44 160 ILE A C 1
ATOM 1274 O O . ILE A 1 160 ? 1.218 -16.174 9.706 1.00 94.44 160 ILE A O 1
ATOM 1278 N N . PRO A 1 161 ? 2.681 -17.339 8.460 1.00 93.56 161 PRO A N 1
ATOM 1279 C CA . PRO A 1 161 ? 3.717 -17.378 9.482 1.00 93.56 161 PRO A CA 1
ATOM 1280 C C . PRO A 1 161 ? 4.159 -15.971 9.885 1.00 93.56 161 PRO A C 1
ATOM 1282 O O . PRO A 1 161 ? 4.244 -15.075 9.040 1.00 93.56 161 PRO A O 1
ATOM 1285 N N . ILE A 1 162 ? 4.434 -15.803 11.172 1.00 94.44 162 ILE A N 1
ATOM 1286 C CA . ILE A 1 162 ? 4.855 -14.566 11.827 1.00 94.44 162 ILE A CA 1
ATOM 1287 C C . ILE A 1 162 ? 6.269 -14.815 12.349 1.00 94.44 162 ILE A C 1
ATOM 1289 O O . ILE A 1 162 ? 6.462 -15.740 13.141 1.00 94.44 162 ILE A O 1
ATOM 1293 N N . LEU A 1 163 ? 7.235 -14.007 11.913 1.00 92.25 163 LEU A N 1
ATOM 1294 C CA . LEU A 1 163 ? 8.583 -14.042 12.483 1.00 92.25 163 LEU A CA 1
ATOM 1295 C C . LEU A 1 163 ? 8.549 -13.575 13.943 1.00 92.25 163 LEU A C 1
ATOM 1297 O O . LEU A 1 163 ? 7.708 -12.757 14.324 1.00 92.25 163 LEU A O 1
ATOM 1301 N N . GLU A 1 164 ? 9.500 -14.011 14.763 1.00 90.06 164 GLU A N 1
ATOM 1302 C CA . GLU A 1 164 ? 9.602 -13.559 16.160 1.00 90.06 164 GLU A CA 1
ATOM 1303 C C . GLU A 1 164 ? 9.648 -12.020 16.268 1.00 90.06 164 GLU A C 1
ATOM 1305 O O . GLU A 1 164 ? 8.954 -11.417 17.093 1.00 90.06 164 GLU A O 1
ATOM 1310 N N . SER A 1 165 ? 10.378 -11.368 15.358 1.00 90.19 165 SER A N 1
ATOM 1311 C CA . SER A 1 165 ? 10.466 -9.905 15.242 1.00 90.19 165 SER A CA 1
ATOM 1312 C C . SER A 1 165 ? 9.139 -9.229 14.861 1.00 90.19 165 SER A C 1
ATOM 1314 O O . SER A 1 165 ? 8.924 -8.056 15.175 1.00 90.19 165 SER A O 1
ATOM 1316 N N . GLU A 1 166 ? 8.223 -9.965 14.231 1.00 93.69 166 GLU A N 1
ATOM 1317 C CA . GLU A 1 166 ? 6.919 -9.488 13.762 1.00 93.69 166 GLU A CA 1
ATOM 1318 C C . GLU A 1 166 ? 5.798 -9.714 14.780 1.00 93.69 166 GLU A C 1
ATOM 1320 O O . GLU A 1 166 ? 4.703 -9.162 14.633 1.00 93.69 166 GLU A O 1
ATOM 1325 N N . GLN A 1 167 ? 6.053 -10.480 15.846 1.00 92.12 167 GLN A N 1
ATOM 1326 C CA . GLN A 1 167 ? 5.045 -10.821 16.852 1.00 92.12 167 GLN A CA 1
ATOM 1327 C C . GLN A 1 167 ? 4.396 -9.570 17.458 1.00 92.12 167 GLN A C 1
ATOM 1329 O O . GLN A 1 167 ? 3.187 -9.546 17.703 1.00 92.12 167 GLN A O 1
ATOM 1334 N N . ARG A 1 168 ? 5.179 -8.497 17.648 1.00 93.12 168 ARG A N 1
ATOM 1335 C CA . ARG A 1 168 ? 4.662 -7.210 18.132 1.00 93.12 168 ARG A CA 1
ATOM 1336 C C . ARG A 1 168 ? 3.634 -6.599 17.174 1.00 93.12 168 ARG A C 1
ATOM 1338 O O . ARG A 1 168 ? 2.614 -6.099 17.641 1.00 93.12 168 ARG A O 1
ATOM 1345 N N . TYR A 1 169 ? 3.858 -6.688 15.862 1.00 93.12 169 TYR A N 1
ATOM 1346 C CA . TYR A 1 169 ? 2.945 -6.160 14.843 1.00 93.12 169 TYR A CA 1
ATOM 1347 C C . TYR A 1 169 ? 1.662 -6.978 14.800 1.00 93.12 169 TYR A C 1
ATOM 1349 O O . TYR A 1 169 ? 0.568 -6.418 14.846 1.00 93.12 169 TYR A O 1
ATOM 1357 N N . ALA A 1 170 ? 1.786 -8.308 14.806 1.00 93.50 170 ALA A N 1
ATOM 1358 C CA . ALA A 1 170 ? 0.638 -9.207 14.837 1.00 93.50 170 ALA A CA 1
ATOM 1359 C C . ALA A 1 170 ? -0.261 -8.937 16.054 1.00 93.50 170 ALA A C 1
ATOM 1361 O O . ALA A 1 170 ? -1.475 -8.794 15.912 1.00 93.50 170 ALA A O 1
ATOM 1362 N N . ASN A 1 171 ? 0.335 -8.774 17.239 1.00 92.25 171 ASN A N 1
ATOM 1363 C CA . ASN A 1 171 ? -0.402 -8.462 18.463 1.00 92.25 171 ASN A CA 1
ATOM 1364 C C . ASN A 1 171 ? -1.149 -7.125 18.367 1.00 92.25 171 ASN A C 1
ATOM 1366 O O . ASN A 1 171 ? -2.289 -7.029 18.818 1.00 92.25 171 ASN A O 1
ATOM 1370 N N . GLN A 1 172 ? -0.551 -6.107 17.744 1.00 90.81 172 GLN A N 1
ATOM 1371 C CA . GLN A 1 172 ? -1.234 -4.835 17.513 1.00 90.81 172 GLN A CA 1
ATOM 1372 C C . GLN A 1 172 ? -2.413 -4.969 16.545 1.00 90.81 172 GLN A C 1
ATOM 1374 O O . GLN A 1 172 ? -3.420 -4.296 16.742 1.00 90.81 172 GLN A O 1
ATOM 1379 N N . ILE A 1 173 ? -2.317 -5.818 15.516 1.00 92.94 173 ILE A N 1
ATOM 1380 C CA . ILE A 1 173 ? -3.437 -6.095 14.601 1.00 92.94 173 ILE A CA 1
ATOM 1381 C C . ILE A 1 173 ? -4.574 -6.781 15.360 1.00 92.94 173 ILE A C 1
ATOM 1383 O O . ILE A 1 173 ? -5.713 -6.330 15.270 1.00 92.94 173 ILE A O 1
ATOM 1387 N N . PHE A 1 174 ? -4.277 -7.821 16.147 1.00 92.00 174 PHE A N 1
ATOM 1388 C CA . PHE A 1 174 ? -5.287 -8.506 16.960 1.00 92.00 174 PHE A CA 1
ATOM 1389 C C . PHE A 1 174 ? -5.950 -7.565 17.968 1.00 92.00 174 PHE A C 1
ATOM 1391 O O . PHE A 1 174 ? -7.170 -7.592 18.107 1.00 92.00 174 PHE A O 1
ATOM 1398 N N . ALA A 1 175 ? -5.172 -6.700 18.623 1.00 89.06 175 ALA A N 1
ATOM 1399 C CA . ALA A 1 175 ? -5.712 -5.684 19.520 1.00 89.06 175 ALA A CA 1
ATOM 1400 C C . ALA A 1 175 ? -6.639 -4.714 18.770 1.00 89.06 175 ALA A C 1
ATOM 1402 O O . ALA A 1 175 ? -7.764 -4.488 19.208 1.00 89.06 175 ALA A O 1
ATOM 1403 N N . SER A 1 176 ? -6.219 -4.202 17.605 1.00 88.75 176 SER A N 1
ATOM 1404 C CA . SER A 1 176 ? -7.068 -3.346 16.772 1.00 88.75 176 SER A CA 1
ATOM 1405 C C . SER A 1 176 ? -8.363 -4.062 16.367 1.00 88.75 176 SER A C 1
ATOM 1407 O O . SER A 1 176 ? -9.421 -3.481 16.531 1.00 88.75 176 SER A O 1
ATOM 1409 N N . LEU A 1 177 ? -8.327 -5.324 15.936 1.00 88.44 177 LEU A N 1
ATOM 1410 C CA . LEU A 1 177 ? -9.537 -6.085 15.572 1.00 88.44 177 LEU A CA 1
ATOM 1411 C C . LEU A 1 177 ? -10.498 -6.322 16.751 1.00 88.44 177 LEU A C 1
ATOM 1413 O O . LEU A 1 177 ? -11.684 -6.545 16.546 1.00 88.44 177 LEU A O 1
ATOM 1417 N N . GLN A 1 178 ? -10.001 -6.309 17.989 1.00 84.75 178 GLN A N 1
ATOM 1418 C CA . GLN A 1 178 ? -10.833 -6.496 19.181 1.00 84.75 178 GLN A CA 1
ATOM 1419 C C . GLN A 1 178 ? -11.412 -5.183 19.711 1.00 84.75 178 GLN A C 1
ATOM 1421 O O . GLN A 1 178 ? -12.522 -5.167 20.242 1.00 84.75 178 GLN A O 1
ATOM 1426 N N . THR A 1 179 ? -10.649 -4.089 19.626 1.00 80.06 179 THR A N 1
ATOM 1427 C CA . THR A 1 179 ? -11.002 -2.822 20.286 1.00 80.06 179 THR A CA 1
ATOM 1428 C C . THR A 1 179 ? -11.445 -1.724 19.330 1.00 80.06 179 THR A C 1
ATOM 1430 O O . THR A 1 179 ? -12.033 -0.740 19.779 1.00 80.06 179 THR A O 1
ATOM 1433 N N . ASN A 1 180 ? -11.139 -1.837 18.036 1.00 76.06 180 ASN A N 1
ATOM 1434 C CA . ASN A 1 180 ? -11.437 -0.787 17.076 1.00 76.06 180 ASN A CA 1
ATOM 1435 C C . ASN A 1 180 ? -12.944 -0.729 16.809 1.00 76.06 180 ASN A C 1
ATOM 1437 O O . ASN A 1 180 ? -13.547 -1.662 16.295 1.00 76.06 180 ASN A O 1
ATOM 1441 N N . LYS A 1 181 ? -13.555 0.400 17.166 1.00 76.12 181 LYS A N 1
ATOM 1442 C CA . LYS A 1 181 ? -14.977 0.674 16.916 1.00 76.12 181 LYS A CA 1
ATOM 1443 C C . LYS A 1 181 ? -15.194 1.549 15.681 1.00 76.12 181 LYS A C 1
ATOM 1445 O O . LYS A 1 181 ? -16.330 1.905 15.367 1.00 76.12 181 LYS A O 1
ATOM 1450 N N . VAL A 1 182 ? -14.115 1.943 15.004 1.00 85.62 182 VAL A N 1
ATOM 1451 C CA . VAL A 1 182 ? -14.169 2.808 13.829 1.00 85.62 182 VAL A CA 1
ATOM 1452 C C . VAL A 1 182 ? -14.620 1.987 12.632 1.00 85.62 182 VAL A C 1
ATOM 1454 O O . VAL A 1 182 ? -14.014 0.978 12.281 1.00 85.62 182 VAL A O 1
ATOM 1457 N N . LYS A 1 183 ? -15.688 2.446 11.974 1.00 87.62 183 LYS A N 1
ATOM 1458 C CA . LYS A 1 183 ? -16.200 1.789 10.771 1.00 87.62 183 LYS A CA 1
ATOM 1459 C C . LYS A 1 183 ? -15.140 1.798 9.658 1.00 87.62 183 LYS A C 1
ATOM 1461 O O . LYS A 1 183 ? -14.521 2.845 9.447 1.00 87.62 183 LYS A O 1
ATOM 1466 N N . PRO A 1 184 ? -15.008 0.707 8.880 1.00 89.38 184 PRO A N 1
ATOM 1467 C CA . PRO A 1 184 ? -14.095 0.632 7.737 1.00 89.38 184 PRO A CA 1
ATOM 1468 C C . PRO A 1 184 ? -14.209 1.826 6.780 1.00 89.38 184 PRO A C 1
ATOM 1470 O O . PRO A 1 184 ? -13.195 2.370 6.357 1.00 89.38 184 PRO A O 1
ATOM 1473 N N . ASP A 1 185 ? -15.428 2.303 6.514 1.00 90.62 185 ASP A N 1
ATOM 1474 C CA . ASP A 1 185 ? -15.681 3.439 5.614 1.00 90.62 185 ASP A CA 1
ATOM 1475 C C . ASP A 1 185 ? -15.028 4.746 6.085 1.00 90.62 185 ASP A C 1
ATOM 1477 O O . ASP A 1 185 ? -14.597 5.554 5.266 1.00 90.62 185 ASP A O 1
ATOM 1481 N N . VAL A 1 186 ? -14.913 4.956 7.401 1.00 91.88 186 VAL A N 1
ATOM 1482 C CA . VAL A 1 186 ? -14.247 6.144 7.956 1.00 91.88 186 VAL A CA 1
ATOM 1483 C C . VAL A 1 186 ? -12.743 6.063 7.713 1.00 91.88 186 VAL A C 1
ATOM 1485 O O . VAL A 1 186 ? -12.146 7.047 7.287 1.00 91.88 186 VAL A O 1
ATOM 1488 N N . LEU A 1 187 ? -12.134 4.897 7.944 1.00 93.31 187 LEU A N 1
ATOM 1489 C CA . LEU A 1 187 ? -10.708 4.684 7.677 1.00 93.31 187 LEU A CA 1
ATOM 1490 C C . LEU A 1 187 ? -10.405 4.804 6.180 1.00 93.31 187 LEU A C 1
ATOM 1492 O O . LEU A 1 187 ? -9.469 5.502 5.800 1.00 93.31 187 LEU A O 1
ATOM 1496 N N . ASN A 1 188 ? -11.231 4.179 5.338 1.00 93.50 188 ASN A N 1
ATOM 1497 C CA . ASN A 1 188 ? -11.083 4.220 3.885 1.00 93.50 188 ASN A CA 1
ATOM 1498 C C . ASN A 1 188 ? -11.181 5.652 3.357 1.00 93.50 188 ASN A C 1
ATOM 1500 O O . ASN A 1 188 ? -10.335 6.053 2.574 1.00 93.50 188 ASN A O 1
ATOM 1504 N N . LYS A 1 189 ? -12.104 6.467 3.880 1.00 94.25 189 LYS A N 1
ATOM 1505 C CA . LYS A 1 189 ? -12.179 7.889 3.531 1.00 94.25 189 LYS A CA 1
ATOM 1506 C C . LYS A 1 189 ? -10.860 8.632 3.776 1.00 94.25 189 LYS A C 1
ATOM 1508 O O . LYS A 1 189 ? -10.425 9.405 2.930 1.00 94.25 189 LYS A O 1
ATOM 1513 N N . TYR A 1 190 ? -10.218 8.417 4.923 1.00 95.00 190 TYR A N 1
ATOM 1514 C CA . TYR A 1 190 ? -8.928 9.048 5.222 1.00 95.00 190 TYR A CA 1
ATOM 1515 C C . TYR A 1 190 ? -7.789 8.510 4.348 1.00 95.00 190 TYR A C 1
ATOM 1517 O O . TYR A 1 190 ? -6.885 9.263 3.988 1.00 95.00 190 TYR A O 1
ATOM 1525 N N . LEU A 1 191 ? -7.827 7.224 3.998 1.00 94.88 191 LEU A N 1
ATOM 1526 C CA . LEU A 1 191 ? -6.884 6.627 3.052 1.00 94.88 191 LEU A CA 1
ATOM 1527 C C . LEU A 1 191 ? -7.044 7.232 1.650 1.00 94.88 191 LEU A C 1
ATOM 1529 O O . LEU A 1 191 ? -6.044 7.615 1.047 1.00 94.88 191 LEU A O 1
ATOM 1533 N N . ASP A 1 192 ? -8.278 7.403 1.177 1.00 94.81 192 ASP A N 1
ATOM 1534 C CA . ASP A 1 192 ? -8.577 8.024 -0.116 1.00 94.81 192 ASP A CA 1
ATOM 1535 C C . ASP A 1 192 ? -8.097 9.483 -0.145 1.00 94.81 192 ASP A C 1
ATOM 1537 O O . ASP A 1 192 ? -7.399 9.894 -1.071 1.00 94.81 192 ASP A O 1
ATOM 1541 N N . GLN A 1 193 ? -8.354 10.245 0.926 1.00 94.88 193 GLN A N 1
ATOM 1542 C CA . GLN A 1 193 ? -7.835 11.609 1.079 1.00 94.88 193 GLN A CA 1
ATOM 1543 C C . GLN A 1 193 ? -6.303 11.668 1.021 1.00 94.88 193 GLN A C 1
ATOM 1545 O O . GLN A 1 193 ? -5.735 12.588 0.430 1.00 94.88 193 GLN A O 1
ATOM 1550 N N . LEU A 1 194 ? -5.617 10.692 1.622 1.00 95.06 194 LEU A N 1
ATOM 1551 C CA . LEU A 1 194 ? -4.159 10.615 1.580 1.00 95.06 194 LEU A CA 1
ATOM 1552 C C . LEU A 1 194 ? -3.644 10.383 0.150 1.00 95.06 194 LEU A C 1
ATOM 1554 O O . LEU A 1 194 ? -2.660 11.010 -0.246 1.00 95.06 194 LEU A O 1
ATOM 1558 N N . GLU A 1 195 ? -4.296 9.514 -0.624 1.00 94.06 195 GLU A N 1
ATOM 1559 C CA . GLU A 1 195 ? -3.947 9.270 -2.030 1.00 94.06 195 GLU A CA 1
ATOM 1560 C C . GLU A 1 195 ? -4.243 10.484 -2.922 1.00 94.06 195 GLU A C 1
ATOM 1562 O O . GLU A 1 195 ? -3.407 10.867 -3.746 1.00 94.06 195 GLU A O 1
ATOM 1567 N N . GLU A 1 196 ? -5.372 11.166 -2.715 1.00 94.31 196 GLU A N 1
ATOM 1568 C CA . GLU A 1 196 ? -5.690 12.397 -3.447 1.00 94.31 196 GLU A CA 1
ATOM 1569 C C . GLU A 1 196 ? -4.635 13.487 -3.212 1.00 94.31 196 GLU A C 1
ATOM 1571 O O . GLU A 1 196 ? -4.169 14.119 -4.163 1.00 94.31 196 GLU A O 1
ATOM 1576 N N . ILE A 1 197 ? -4.184 13.674 -1.968 1.00 94.50 197 ILE A N 1
ATOM 1577 C CA . ILE A 1 197 ? -3.142 14.657 -1.633 1.00 94.50 197 ILE A CA 1
ATOM 1578 C C . ILE A 1 197 ? -1.805 14.317 -2.292 1.00 94.50 197 ILE A C 1
ATOM 1580 O O . ILE A 1 197 ? -1.133 15.216 -2.808 1.00 94.50 197 ILE A O 1
ATOM 1584 N N . LYS A 1 198 ? -1.421 13.034 -2.334 1.00 92.62 198 LYS A N 1
ATOM 1585 C CA . LYS A 1 198 ? -0.232 12.601 -3.086 1.00 92.62 198 LYS A CA 1
ATOM 1586 C C . LYS A 1 198 ? -0.368 12.942 -4.570 1.00 92.62 198 LYS A C 1
ATOM 1588 O O . LYS A 1 198 ? 0.558 13.517 -5.142 1.00 92.62 198 LYS A O 1
ATOM 1593 N N . SER A 1 199 ? -1.534 12.682 -5.164 1.00 92.56 199 SER A N 1
ATOM 1594 C CA . SER A 1 199 ? -1.807 13.030 -6.563 1.00 92.56 199 SER A CA 1
ATOM 1595 C C . SER A 1 199 ? -1.697 14.536 -6.814 1.00 92.56 199 SER A C 1
ATOM 1597 O O . SER A 1 199 ? -1.099 14.951 -7.807 1.00 92.56 199 SER A O 1
ATOM 1599 N N . TYR A 1 200 ? -2.206 15.385 -5.913 1.00 92.81 200 TYR A N 1
ATOM 1600 C CA . TYR A 1 200 ? -2.036 16.837 -6.035 1.00 92.81 200 TYR A CA 1
ATOM 1601 C C . TYR A 1 200 ? -0.571 17.264 -5.953 1.00 92.81 200 TYR A C 1
ATOM 1603 O O . TYR A 1 200 ? -0.150 18.121 -6.733 1.00 92.81 200 TYR A O 1
ATOM 1611 N N . LYS A 1 201 ? 0.226 16.644 -5.078 1.00 92.56 201 LYS A N 1
ATOM 1612 C CA . LYS A 1 201 ? 1.672 16.893 -4.999 1.00 92.56 201 LYS A CA 1
ATOM 1613 C C . LYS A 1 201 ? 2.376 16.553 -6.319 1.00 92.56 201 LYS A C 1
ATOM 1615 O O . LYS A 1 201 ? 3.173 17.340 -6.824 1.00 92.56 201 LYS A O 1
ATOM 1620 N N . GLU A 1 202 ? 2.046 15.416 -6.925 1.00 89.56 202 GLU A N 1
ATOM 1621 C CA . GLU A 1 202 ? 2.600 15.011 -8.224 1.00 89.56 202 GLU A CA 1
ATOM 1622 C C . GLU A 1 202 ? 2.170 15.945 -9.361 1.00 89.56 202 GLU A C 1
ATOM 1624 O O . GLU A 1 202 ? 3.014 16.417 -10.126 1.00 89.56 202 GLU A O 1
ATOM 1629 N N . LYS A 1 203 ? 0.874 16.278 -9.437 1.00 88.69 203 LYS A N 1
ATOM 1630 C CA . LYS A 1 203 ? 0.338 17.244 -10.412 1.00 88.69 203 LYS A CA 1
ATOM 1631 C C . LYS A 1 203 ? 1.041 18.595 -10.302 1.00 88.69 203 LYS A C 1
ATOM 1633 O O . LYS A 1 203 ? 1.436 19.153 -11.317 1.00 88.69 203 LYS A O 1
ATOM 1638 N N . THR A 1 204 ? 1.259 19.077 -9.079 1.00 88.50 204 THR A N 1
ATOM 1639 C CA . THR A 1 204 ? 1.965 20.338 -8.795 1.00 88.50 204 THR A CA 1
ATOM 1640 C C . THR A 1 204 ? 3.372 20.346 -9.379 1.00 88.50 204 THR A C 1
ATOM 1642 O O . THR A 1 204 ? 3.782 21.314 -10.020 1.00 88.50 204 THR A O 1
ATOM 1645 N N . ASN A 1 205 ? 4.124 19.264 -9.174 1.00 86.88 205 ASN A N 1
ATOM 1646 C CA . ASN A 1 205 ? 5.500 19.174 -9.657 1.00 86.88 205 ASN A CA 1
ATOM 1647 C C . ASN A 1 205 ? 5.564 19.215 -11.188 1.00 86.88 205 ASN A C 1
ATOM 1649 O O . ASN A 1 205 ? 6.440 19.882 -11.748 1.00 86.88 205 ASN A O 1
ATOM 1653 N N . ASN A 1 206 ? 4.583 18.591 -11.839 1.00 84.44 206 ASN A N 1
ATOM 1654 C CA . ASN A 1 206 ? 4.492 18.480 -13.291 1.00 84.44 206 ASN A CA 1
ATOM 1655 C C . ASN A 1 206 ? 3.787 19.666 -13.974 1.00 84.44 206 ASN A C 1
ATOM 1657 O O . ASN A 1 206 ? 3.821 19.750 -15.199 1.00 84.44 206 ASN A O 1
ATOM 1661 N N . ASP A 1 207 ? 3.169 20.590 -13.229 1.00 83.25 207 ASP A N 1
ATOM 1662 C CA . ASP A 1 207 ? 2.463 21.733 -13.816 1.00 83.25 207 ASP A CA 1
ATOM 1663 C C . ASP A 1 207 ? 3.458 22.825 -14.268 1.00 83.25 207 ASP A C 1
ATOM 1665 O O . ASP A 1 207 ? 4.174 23.391 -13.431 1.00 83.25 207 ASP A O 1
ATOM 1669 N N . PRO A 1 208 ? 3.540 23.156 -15.573 1.00 82.88 208 PRO A N 1
ATOM 1670 C CA . PRO A 1 208 ? 4.412 24.222 -16.064 1.00 82.88 208 PRO A CA 1
ATOM 1671 C C . PRO A 1 208 ? 3.885 25.633 -15.758 1.00 82.88 208 PRO A C 1
ATOM 1673 O O . PRO A 1 208 ? 4.626 26.599 -15.917 1.00 82.88 208 PRO A O 1
ATOM 1676 N N . LYS A 1 209 ? 2.617 25.778 -15.349 1.00 84.69 209 LYS A N 1
ATOM 1677 C CA . LYS A 1 209 ? 1.975 27.078 -15.090 1.00 84.69 209 LYS A CA 1
ATOM 1678 C C . LYS A 1 209 ? 2.236 27.608 -13.683 1.00 84.69 209 LYS A C 1
ATOM 1680 O O . LYS A 1 209 ? 1.983 28.783 -13.435 1.00 84.69 209 LYS A O 1
ATOM 1685 N N . LEU A 1 210 ? 2.715 26.758 -12.777 1.00 85.25 210 LEU A N 1
ATOM 1686 C CA . LEU A 1 210 ? 3.057 27.143 -11.413 1.00 85.25 210 LEU A CA 1
ATOM 1687 C C . LEU A 1 210 ? 4.516 27.585 -11.325 1.00 85.25 210 LEU A C 1
ATOM 1689 O O . LEU A 1 210 ? 5.426 26.890 -11.785 1.00 85.25 210 LEU A O 1
ATOM 1693 N N . SER A 1 211 ? 4.739 28.716 -10.663 1.00 86.56 211 SER A N 1
ATOM 1694 C CA . SER A 1 211 ? 6.077 29.170 -10.289 1.00 86.56 211 SER A CA 1
ATOM 1695 C C . SER A 1 211 ? 6.714 28.245 -9.246 1.00 86.56 211 SER A C 1
ATOM 1697 O O . SER A 1 211 ? 6.031 27.535 -8.506 1.00 86.56 211 SER A O 1
ATOM 1699 N N . THR A 1 212 ? 8.043 28.289 -9.121 1.00 87.75 212 THR A N 1
ATOM 1700 C CA . THR A 1 212 ? 8.780 27.527 -8.096 1.00 87.75 212 THR A CA 1
ATOM 1701 C C . THR A 1 212 ? 8.271 27.810 -6.680 1.00 87.75 212 THR A C 1
ATOM 1703 O O . THR A 1 212 ? 8.127 26.883 -5.883 1.00 87.75 212 THR A O 1
ATOM 1706 N N . ALA A 1 213 ? 7.947 29.072 -6.378 1.00 86.06 213 ALA A N 1
ATOM 1707 C CA . ALA A 1 213 ? 7.414 29.469 -5.077 1.00 86.06 213 ALA A CA 1
ATOM 1708 C C . ALA A 1 213 ? 6.037 28.839 -4.810 1.00 86.06 213 ALA A C 1
ATOM 1710 O O . ALA A 1 213 ? 5.818 28.266 -3.745 1.00 86.06 213 ALA A O 1
ATOM 1711 N N . GLU A 1 214 ? 5.129 28.865 -5.790 1.00 87.69 214 GLU A N 1
ATOM 1712 C CA . GLU A 1 214 ? 3.813 28.223 -5.674 1.00 87.69 214 GLU A CA 1
ATOM 1713 C C . GLU A 1 214 ? 3.937 26.708 -5.490 1.00 87.69 214 GLU A C 1
ATOM 1715 O O . GLU A 1 214 ? 3.283 26.143 -4.612 1.00 87.69 214 GLU A O 1
ATOM 1720 N N . LYS A 1 215 ? 4.825 26.055 -6.253 1.00 90.56 215 LYS A N 1
ATOM 1721 C CA . LYS A 1 215 ? 5.093 24.617 -6.102 1.00 90.56 215 LYS A CA 1
ATOM 1722 C C . LYS A 1 215 ? 5.573 24.280 -4.695 1.00 90.56 215 LYS A C 1
ATOM 1724 O O . LYS A 1 215 ? 5.085 23.329 -4.091 1.00 90.56 215 LYS A O 1
ATOM 1729 N N . GLN A 1 216 ? 6.492 25.072 -4.145 1.00 89.44 216 GLN A N 1
ATOM 1730 C CA . GLN A 1 216 ? 7.007 24.862 -2.793 1.00 89.44 216 GLN A CA 1
ATOM 1731 C C . GLN A 1 216 ? 5.907 24.985 -1.728 1.00 89.44 216 GLN A C 1
ATOM 1733 O O . GLN A 1 216 ? 5.867 24.186 -0.788 1.00 89.44 216 GLN A O 1
ATOM 1738 N N . VAL A 1 217 ? 4.997 25.950 -1.886 1.00 88.44 217 VAL A N 1
ATOM 1739 C CA . VAL A 1 217 ? 3.862 26.149 -0.976 1.00 88.44 217 VAL A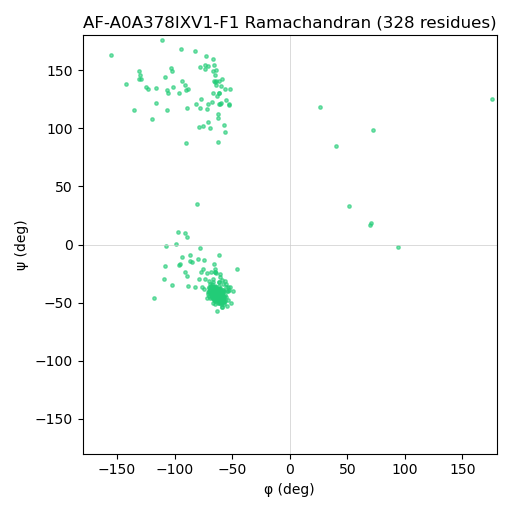 CA 1
ATOM 1740 C C . VAL A 1 217 ? 2.903 24.968 -1.024 1.00 88.44 217 VAL A C 1
ATOM 1742 O O . VAL A 1 217 ? 2.581 24.402 0.020 1.00 88.44 217 VAL A O 1
ATOM 1745 N N . VAL A 1 218 ? 2.472 24.571 -2.223 1.00 90.81 218 VAL A N 1
ATOM 1746 C CA . VAL A 1 218 ? 1.534 23.454 -2.382 1.00 90.81 218 VAL A CA 1
ATOM 1747 C C . VAL A 1 218 ? 2.161 22.153 -1.886 1.00 90.81 218 VAL A C 1
ATOM 1749 O O . VAL A 1 218 ? 1.504 21.401 -1.169 1.00 90.81 218 VAL A O 1
ATOM 1752 N N . ASN A 1 219 ? 3.441 21.913 -2.179 1.00 92.44 219 ASN A N 1
ATOM 1753 C CA . ASN A 1 219 ? 4.155 20.734 -1.691 1.00 92.44 219 ASN A CA 1
ATOM 1754 C C . ASN A 1 219 ? 4.233 20.703 -0.160 1.00 92.44 219 ASN A C 1
ATOM 1756 O O . ASN A 1 219 ? 3.932 19.672 0.437 1.00 92.44 219 ASN A O 1
ATOM 1760 N N . SER A 1 220 ? 4.563 21.834 0.473 1.00 91.94 220 SER A N 1
ATOM 1761 C CA . SER A 1 220 ? 4.599 21.949 1.939 1.00 91.94 220 SER A CA 1
ATOM 1762 C C . SER A 1 220 ? 3.222 21.710 2.559 1.00 91.94 220 SER A C 1
ATOM 1764 O O . SER A 1 220 ? 3.110 20.992 3.552 1.00 91.94 220 SER A O 1
ATOM 1766 N N . LEU A 1 221 ? 2.165 22.260 1.951 1.00 93.06 221 LEU A N 1
ATOM 1767 C CA . LEU A 1 221 ? 0.790 22.012 2.373 1.00 93.06 221 LEU A CA 1
ATOM 1768 C C . LEU A 1 221 ? 0.443 20.521 2.259 1.00 93.06 221 LEU A C 1
ATOM 1770 O O . LEU A 1 221 ? -0.027 19.936 3.232 1.00 93.06 221 LEU A O 1
ATOM 1774 N N . CYS A 1 222 ? 0.715 19.890 1.114 1.00 95.12 222 CYS A N 1
ATOM 1775 C CA . CYS A 1 222 ? 0.466 18.462 0.908 1.00 95.12 222 CYS A CA 1
ATOM 1776 C C . CYS A 1 222 ? 1.216 17.600 1.934 1.00 95.12 222 CYS A C 1
ATOM 1778 O O . CYS A 1 222 ? 0.651 16.632 2.445 1.00 95.12 222 CYS A O 1
ATOM 1780 N N . ASP A 1 223 ? 2.451 17.965 2.287 1.00 94.69 223 ASP A N 1
ATOM 1781 C CA . ASP A 1 223 ? 3.244 17.262 3.300 1.00 94.69 223 ASP A CA 1
ATOM 1782 C C . ASP A 1 223 ? 2.664 17.413 4.710 1.00 94.69 223 ASP A C 1
ATOM 1784 O O . ASP A 1 223 ? 2.554 16.423 5.441 1.00 94.69 223 ASP A O 1
ATOM 1788 N N . SER A 1 224 ? 2.239 18.622 5.089 1.00 94.75 224 SER A N 1
ATOM 1789 C CA . SER A 1 224 ? 1.559 18.864 6.365 1.00 94.75 224 SER A CA 1
ATOM 1790 C C . SER A 1 224 ? 0.240 18.099 6.467 1.00 94.75 224 SER A C 1
ATOM 1792 O O . SER A 1 224 ? 0.009 17.418 7.466 1.00 94.75 224 SER A O 1
ATOM 1794 N N . LEU A 1 225 ? -0.596 18.155 5.428 1.00 95.94 225 LEU A N 1
ATOM 1795 C CA . LEU A 1 225 ? -1.882 17.458 5.404 1.00 95.94 225 LEU A CA 1
ATOM 1796 C C . LEU A 1 225 ? -1.696 15.935 5.424 1.00 95.94 225 LEU A C 1
ATOM 1798 O O . LEU A 1 225 ? -2.362 15.247 6.194 1.00 95.94 225 LEU A O 1
ATOM 1802 N N . SER A 1 226 ? -0.746 15.408 4.644 1.00 95.81 226 SER A N 1
ATOM 1803 C CA . SER A 1 226 ? -0.420 13.975 4.635 1.00 95.81 226 SER A CA 1
ATOM 1804 C C . SER A 1 226 ? 0.025 13.491 6.012 1.00 95.81 226 SER A C 1
ATOM 1806 O O . SER A 1 226 ? -0.378 12.414 6.453 1.00 95.81 226 SER A O 1
ATOM 1808 N N . ARG A 1 227 ? 0.848 14.285 6.711 1.00 95.44 227 ARG A N 1
ATOM 1809 C CA . ARG A 1 227 ? 1.275 13.978 8.080 1.00 95.44 227 ARG A CA 1
ATOM 1810 C C . ARG A 1 227 ? 0.084 13.959 9.032 1.00 95.44 227 ARG A C 1
ATOM 1812 O O . ARG A 1 227 ? -0.058 12.999 9.781 1.00 95.44 227 ARG A O 1
ATOM 1819 N N . GLU A 1 228 ? -0.785 14.964 8.970 1.00 95.62 228 GLU A N 1
ATOM 1820 C CA . GLU A 1 228 ? -1.945 15.048 9.860 1.00 95.62 228 GLU A CA 1
ATOM 1821 C C . GLU A 1 228 ? -2.937 13.897 9.634 1.00 95.62 228 GLU A C 1
ATOM 1823 O O . GLU A 1 228 ? -3.436 13.310 10.598 1.00 95.62 228 GLU A O 1
ATOM 1828 N N . ILE A 1 229 ? -3.178 13.509 8.378 1.00 95.75 229 ILE A N 1
ATOM 1829 C CA . ILE A 1 229 ? -4.005 12.340 8.049 1.00 95.75 229 ILE A CA 1
ATOM 1830 C C . ILE A 1 229 ? -3.377 11.060 8.601 1.00 95.75 229 ILE A C 1
ATOM 1832 O O . ILE A 1 229 ? -4.073 10.288 9.255 1.00 95.75 229 ILE A O 1
ATOM 1836 N N . LYS A 1 230 ? -2.066 10.848 8.422 1.00 95.38 230 LYS A N 1
ATOM 1837 C CA . LYS A 1 230 ? -1.368 9.680 8.990 1.00 95.38 230 LYS A CA 1
ATOM 1838 C C . LYS A 1 230 ? -1.452 9.637 10.514 1.00 95.38 230 LYS A C 1
ATOM 1840 O O . LYS A 1 230 ? -1.740 8.584 11.073 1.00 95.38 230 LYS A O 1
ATOM 1845 N N . THR A 1 231 ? -1.258 10.769 11.190 1.00 94.06 231 THR A N 1
ATOM 1846 C CA . THR A 1 231 ? -1.420 10.864 12.649 1.00 94.06 231 THR A CA 1
ATOM 1847 C C . THR A 1 231 ? -2.847 10.524 13.078 1.00 94.06 231 THR A C 1
ATOM 1849 O O . THR A 1 231 ? -3.044 9.809 14.057 1.00 94.06 231 THR A O 1
ATOM 1852 N N . THR A 1 232 ? -3.842 10.986 12.324 1.00 94.06 232 THR A N 1
ATOM 1853 C CA . THR A 1 232 ? -5.261 10.707 12.591 1.00 94.06 232 THR A CA 1
ATOM 1854 C C . THR A 1 232 ? -5.579 9.225 12.409 1.00 94.06 232 THR A C 1
ATOM 1856 O O . THR A 1 232 ? -6.176 8.609 13.284 1.00 94.06 232 THR A O 1
ATOM 1859 N N . LEU A 1 233 ? -5.117 8.631 11.312 1.00 94.06 233 LEU A N 1
ATOM 1860 C CA . LEU A 1 233 ? -5.232 7.206 11.013 1.00 94.06 233 LEU A CA 1
ATOM 1861 C C . LEU A 1 233 ? -4.584 6.321 12.094 1.00 94.06 233 LEU A C 1
ATOM 1863 O O . LEU A 1 233 ? -5.193 5.349 12.550 1.00 94.06 233 LEU A O 1
ATOM 1867 N N . ALA A 1 234 ? -3.385 6.688 12.557 1.00 91.44 234 ALA A N 1
ATOM 1868 C CA . ALA A 1 234 ? -2.709 5.998 13.655 1.00 91.44 234 ALA A CA 1
ATOM 1869 C C . ALA A 1 234 ? -3.516 6.087 14.960 1.00 91.44 234 ALA A C 1
ATOM 1871 O O . ALA A 1 234 ? -3.695 5.081 15.641 1.00 91.44 234 ALA A O 1
ATOM 1872 N N . ALA A 1 235 ? -4.058 7.266 15.283 1.00 90.44 235 ALA A N 1
ATOM 1873 C CA . ALA A 1 235 ? -4.877 7.464 16.477 1.00 90.44 235 ALA A CA 1
ATOM 1874 C C . ALA A 1 235 ? -6.200 6.679 16.421 1.00 90.44 235 ALA A C 1
ATOM 1876 O O . ALA A 1 235 ? -6.600 6.085 17.417 1.00 90.44 235 ALA A O 1
ATOM 1877 N N . LEU A 1 236 ? -6.856 6.627 15.256 1.00 90.00 236 LEU A N 1
ATOM 1878 C CA . LEU A 1 236 ? -8.114 5.897 15.056 1.00 90.00 236 LEU A CA 1
ATOM 1879 C C . LEU A 1 236 ? -7.957 4.373 15.140 1.00 90.00 236 LEU A C 1
ATOM 1881 O O . LEU A 1 236 ? -8.932 3.678 15.410 1.00 90.00 236 LEU A O 1
ATOM 1885 N N . THR A 1 237 ? -6.756 3.847 14.894 1.00 88.25 237 THR A N 1
ATOM 1886 C CA . THR A 1 237 ? -6.476 2.399 14.929 1.00 88.25 237 THR A CA 1
ATOM 1887 C C . THR A 1 237 ? -5.657 1.961 16.139 1.00 88.25 237 THR A C 1
ATOM 1889 O O . THR A 1 237 ? -5.389 0.764 16.303 1.00 88.25 237 THR A O 1
ATOM 1892 N N . ALA A 1 238 ? -5.274 2.906 16.999 1.00 84.81 238 ALA A N 1
ATOM 1893 C CA . ALA A 1 238 ? -4.595 2.619 18.248 1.00 84.81 238 ALA A CA 1
ATOM 1894 C C . ALA A 1 238 ? -5.522 1.813 19.179 1.00 84.81 238 ALA A C 1
ATOM 1896 O O . ALA A 1 238 ? -6.708 2.133 19.296 1.00 84.81 238 ALA A O 1
ATOM 1897 N N . PRO A 1 239 ? -5.006 0.779 19.866 1.00 73.56 239 PRO A N 1
ATOM 1898 C CA . PRO A 1 239 ? -5.763 0.098 20.907 1.00 73.56 239 PRO A CA 1
ATOM 1899 C C . PRO A 1 239 ? -6.212 1.106 21.969 1.00 73.56 239 PRO A C 1
ATOM 1901 O O . PRO A 1 239 ? -5.413 1.931 22.417 1.00 73.56 239 PRO A O 1
ATOM 1904 N N . SER A 1 240 ? -7.480 1.056 22.379 1.00 65.81 240 SER A N 1
ATOM 1905 C CA . SER A 1 240 ? -7.975 1.948 23.430 1.00 65.81 240 SER A CA 1
ATOM 1906 C C . SER A 1 240 ? -7.211 1.691 24.732 1.00 65.81 240 SER A C 1
ATOM 1908 O O . SER A 1 240 ? -7.232 0.579 25.258 1.00 65.81 240 SER A O 1
ATOM 1910 N N . ALA A 1 241 ? -6.541 2.714 25.265 1.00 58.50 241 ALA A N 1
ATOM 1911 C CA . ALA A 1 241 ? -5.879 2.622 26.559 1.00 58.50 241 ALA A CA 1
ATOM 1912 C C . ALA A 1 241 ? -6.937 2.538 27.670 1.00 58.50 241 ALA A C 1
ATOM 1914 O O . ALA A 1 241 ? -7.520 3.543 28.072 1.00 58.50 241 ALA A O 1
ATOM 1915 N N . THR A 1 242 ? -7.207 1.333 28.166 1.00 52.72 242 THR A N 1
ATOM 1916 C CA . THR A 1 242 ? -8.049 1.118 29.347 1.00 52.72 242 THR A CA 1
ATOM 1917 C C . THR A 1 242 ? -7.167 1.119 30.592 1.00 52.72 242 THR A C 1
ATOM 1919 O O . THR A 1 242 ? -6.680 0.074 31.019 1.00 52.72 242 THR A O 1
ATOM 1922 N N . GLY A 1 243 ? -6.927 2.302 31.155 1.00 50.81 243 GLY A N 1
ATOM 1923 C CA . GLY A 1 243 ? -6.259 2.473 32.445 1.00 50.81 243 GLY A CA 1
ATOM 1924 C C . GLY A 1 243 ? -7.083 3.383 33.361 1.00 50.81 243 GLY A C 1
ATOM 1925 O O . GLY A 1 243 ? -7.677 4.346 32.867 1.00 50.81 243 GLY A O 1
ATOM 1926 N N . PRO A 1 244 ? -7.153 3.115 34.678 1.00 43.50 244 PRO A N 1
ATOM 1927 C CA . PRO A 1 244 ? -7.830 4.011 35.609 1.00 43.50 244 PRO A CA 1
ATOM 1928 C C . PRO A 1 244 ? -7.163 5.396 35.578 1.00 43.50 244 PRO A C 1
ATOM 1930 O O . PRO A 1 244 ? -5.963 5.519 35.802 1.00 43.50 244 PRO A O 1
ATOM 1933 N N . GLY A 1 245 ? -7.948 6.431 35.266 1.00 57.50 245 GLY A N 1
ATOM 1934 C CA . GLY A 1 245 ? -7.489 7.824 35.190 1.00 57.50 245 GLY A CA 1
ATOM 1935 C C . GLY A 1 245 ? -7.060 8.318 33.801 1.00 57.50 245 GLY A C 1
ATOM 1936 O O . GLY A 1 245 ? -6.750 9.499 33.665 1.00 57.50 245 GLY A O 1
ATOM 1937 N N . VAL A 1 246 ? -7.072 7.473 32.762 1.00 57.12 246 VAL A N 1
ATOM 1938 C CA . VAL A 1 246 ? -6.802 7.913 31.382 1.00 57.12 246 VAL A CA 1
ATOM 1939 C C . VAL A 1 246 ? -8.115 8.335 30.725 1.00 57.12 246 VAL A C 1
ATOM 1941 O O . VAL A 1 246 ? -9.022 7.519 30.563 1.00 57.12 246 VAL A O 1
ATOM 1944 N N . ALA A 1 247 ? -8.229 9.610 30.344 1.00 58.03 247 ALA A N 1
ATOM 1945 C CA . ALA A 1 247 ? -9.344 10.076 29.527 1.00 58.03 247 ALA A CA 1
ATOM 1946 C C . ALA A 1 247 ? -9.307 9.342 28.177 1.00 58.03 247 ALA A C 1
ATOM 1948 O O . ALA A 1 247 ? -8.373 9.510 27.392 1.00 58.03 247 ALA A O 1
ATOM 1949 N N . VAL A 1 248 ? -10.302 8.490 27.931 1.00 64.94 248 VAL A N 1
ATOM 1950 C CA . VAL A 1 248 ? -10.434 7.768 26.665 1.00 64.94 248 VAL A CA 1
ATOM 1951 C C . VAL A 1 248 ? -10.830 8.782 25.599 1.00 64.94 248 VAL A C 1
ATOM 1953 O O . VAL A 1 248 ? -11.971 9.234 25.578 1.00 64.94 248 VAL A O 1
ATOM 1956 N N . ILE A 1 249 ? -9.885 9.143 24.728 1.00 76.75 249 ILE A N 1
ATOM 1957 C CA . ILE A 1 249 ? -10.183 9.983 23.567 1.00 76.75 249 ILE A CA 1
ATOM 1958 C C . ILE A 1 249 ? -11.071 9.169 22.627 1.00 76.75 249 ILE A C 1
ATOM 1960 O O . ILE A 1 249 ? -10.704 8.074 22.191 1.00 76.75 249 ILE A O 1
ATOM 1964 N N . THR A 1 250 ? -12.248 9.700 22.329 1.00 85.25 250 THR A N 1
ATOM 1965 C CA . THR A 1 250 ? -13.212 9.039 21.442 1.00 85.25 250 THR A CA 1
ATOM 1966 C C . THR A 1 250 ? -12.822 9.216 19.967 1.00 85.25 250 THR A C 1
ATOM 1968 O O . THR A 1 250 ? -12.193 10.219 19.609 1.00 85.25 250 THR A O 1
ATOM 1971 N N . PRO A 1 251 ? -13.206 8.293 19.063 1.00 86.50 251 PRO A N 1
ATOM 1972 C CA . PRO A 1 251 ? -13.036 8.497 17.623 1.00 86.50 251 PRO A CA 1
ATOM 1973 C C . PRO A 1 251 ? -13.620 9.826 17.128 1.00 86.50 251 PRO A C 1
ATOM 1975 O O . PRO A 1 251 ? -13.033 10.489 16.273 1.00 86.50 251 PRO A O 1
ATOM 1978 N N . GLU A 1 252 ? -14.746 10.256 17.697 1.00 88.94 252 GLU A N 1
ATOM 1979 C CA . GLU A 1 252 ? -15.400 11.524 17.383 1.00 88.94 252 GLU A CA 1
ATOM 1980 C C . GLU A 1 252 ? -14.522 12.732 17.738 1.00 88.94 252 GLU A C 1
ATOM 1982 O O . GLU A 1 252 ? -14.417 13.676 16.950 1.00 88.94 252 GLU A O 1
ATOM 1987 N N . GLU A 1 253 ? -13.850 12.701 18.891 1.00 89.19 253 GLU A N 1
ATOM 1988 C CA . GLU A 1 253 ? -12.892 13.734 19.296 1.00 89.19 253 GLU A CA 1
ATOM 1989 C C . GLU A 1 253 ? -11.654 13.750 18.398 1.00 89.19 253 GLU A C 1
ATOM 1991 O O . GLU A 1 253 ? -11.208 14.830 18.003 1.00 89.19 253 GLU A O 1
ATOM 1996 N N . ILE A 1 254 ? -11.136 12.579 18.011 1.00 90.62 254 ILE A N 1
ATOM 1997 C CA . ILE A 1 254 ? -10.018 12.470 17.060 1.00 90.62 254 ILE A CA 1
ATOM 1998 C C . ILE A 1 254 ? -10.399 13.122 15.725 1.00 90.62 254 ILE A C 1
ATOM 2000 O O . ILE A 1 254 ? -9.672 13.983 15.225 1.00 90.62 254 ILE A O 1
ATOM 2004 N N . ILE A 1 255 ? -11.571 12.782 15.180 1.00 90.69 255 ILE A N 1
ATOM 2005 C CA . ILE A 1 255 ? -12.081 13.341 13.918 1.00 90.69 255 ILE A CA 1
ATOM 2006 C C . ILE A 1 255 ? -12.311 14.854 14.036 1.00 90.69 255 ILE A C 1
ATOM 2008 O O . ILE A 1 255 ? -12.002 15.609 13.108 1.00 90.69 255 ILE A O 1
ATOM 2012 N N . LYS A 1 256 ? -12.839 15.331 15.168 1.00 91.69 256 LYS A N 1
ATOM 2013 C CA . LYS A 1 256 ? -13.042 16.765 15.416 1.00 91.69 256 LYS A CA 1
ATOM 2014 C C . LYS A 1 256 ? -11.711 17.521 15.452 1.00 91.69 256 LYS A C 1
ATOM 2016 O O . LYS A 1 256 ? -11.587 18.556 14.796 1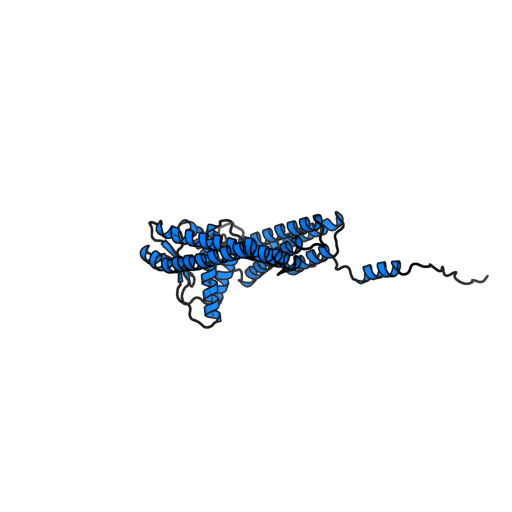.00 91.69 256 LYS A O 1
ATOM 2021 N N . ASN A 1 257 ? -10.722 16.992 16.169 1.00 91.38 257 ASN A N 1
ATOM 2022 C CA . ASN A 1 257 ? -9.386 17.579 16.265 1.00 91.38 257 ASN A CA 1
ATOM 2023 C C . ASN A 1 257 ? -8.685 17.601 14.904 1.00 91.38 257 ASN A C 1
ATOM 2025 O O . ASN A 1 257 ? -8.102 18.619 14.532 1.00 91.38 257 ASN A O 1
ATOM 2029 N N . HIS A 1 258 ? -8.811 16.520 14.132 1.00 92.50 258 HIS A N 1
ATOM 2030 C CA . HIS A 1 258 ? -8.318 16.453 12.761 1.00 92.50 258 HIS A CA 1
ATOM 2031 C C . HIS A 1 258 ? -8.880 17.597 11.905 1.00 92.50 258 HIS A C 1
ATOM 2033 O O . HIS A 1 258 ? -8.120 18.368 11.321 1.00 92.50 258 HIS A O 1
ATOM 2039 N N . LYS A 1 259 ? -10.210 17.772 11.883 1.00 92.12 259 LYS A N 1
ATOM 2040 C CA . LYS A 1 259 ? -10.859 18.840 11.099 1.00 92.12 259 LYS A CA 1
ATOM 2041 C C . LYS A 1 259 ? -10.348 20.233 11.474 1.00 92.12 259 LYS A C 1
ATOM 2043 O O . LYS A 1 259 ? -10.128 21.056 10.588 1.00 92.12 259 LYS A O 1
ATOM 2048 N N . ALA A 1 260 ? -10.133 20.493 12.765 1.00 91.00 260 ALA A N 1
ATOM 2049 C CA . ALA A 1 260 ? -9.600 21.771 13.232 1.00 91.00 260 ALA A CA 1
ATOM 2050 C C . ALA A 1 260 ? -8.170 22.025 12.722 1.00 91.00 260 ALA A C 1
ATOM 2052 O O . ALA A 1 260 ? -7.862 23.121 12.254 1.00 91.00 260 ALA A O 1
ATOM 2053 N N . LYS A 1 261 ? -7.306 21.007 12.753 1.00 93.06 261 LYS A N 1
ATOM 2054 C CA . LYS A 1 261 ? -5.922 21.130 12.281 1.00 93.06 261 LYS A CA 1
ATOM 2055 C C . LYS A 1 261 ? -5.818 21.265 10.763 1.00 93.06 261 LYS A C 1
ATOM 2057 O O . LYS A 1 261 ? -5.063 22.111 10.290 1.00 93.06 261 LYS A O 1
ATOM 2062 N N . ILE A 1 262 ? -6.618 20.512 10.000 1.00 92.62 262 ILE A N 1
ATOM 2063 C CA . ILE A 1 262 ? -6.717 20.678 8.541 1.00 92.62 262 ILE A CA 1
ATOM 2064 C C . ILE A 1 262 ? -7.122 22.112 8.185 1.00 92.62 262 ILE A C 1
ATOM 2066 O O . ILE A 1 262 ? -6.483 22.739 7.341 1.00 92.62 262 ILE A O 1
ATOM 2070 N N . ALA A 1 263 ? -8.127 22.669 8.870 1.00 89.00 263 ALA A N 1
ATOM 2071 C CA . ALA A 1 263 ? -8.535 24.058 8.667 1.00 89.00 263 ALA A CA 1
ATOM 2072 C C . ALA A 1 263 ? -7.397 25.052 8.970 1.00 89.00 263 ALA A C 1
ATOM 2074 O O . ALA A 1 263 ? -7.231 26.034 8.243 1.00 89.00 263 ALA A O 1
ATOM 2075 N N . GLY A 1 264 ? -6.582 24.775 9.993 1.00 89.06 264 GLY A N 1
ATOM 2076 C CA . GLY A 1 264 ? -5.369 25.537 10.297 1.00 89.06 264 GLY A CA 1
ATOM 2077 C C . GLY A 1 264 ? -4.362 25.522 9.144 1.00 89.06 264 GLY A C 1
ATOM 2078 O O . GLY A 1 264 ? -3.960 26.584 8.673 1.00 89.06 264 GLY A O 1
ATOM 2079 N N . HIS A 1 265 ? -4.023 24.340 8.619 1.00 90.94 265 HIS A N 1
ATOM 2080 C CA . HIS A 1 265 ? -3.106 24.202 7.479 1.00 90.94 265 HIS A CA 1
ATOM 2081 C C . HIS A 1 265 ? -3.600 24.941 6.226 1.00 90.94 265 HIS A C 1
ATOM 2083 O O . HIS A 1 265 ? -2.825 25.638 5.570 1.00 90.94 265 HIS A O 1
ATOM 2089 N N . LEU A 1 266 ? -4.896 24.837 5.917 1.00 88.81 266 LEU A N 1
ATOM 2090 C CA . LEU A 1 266 ? -5.505 25.529 4.777 1.00 88.81 266 LEU A CA 1
ATOM 2091 C C . LEU A 1 266 ? -5.526 27.055 4.963 1.00 88.81 266 LEU A C 1
ATOM 2093 O O . LEU A 1 266 ? -5.303 27.796 4.006 1.00 88.81 266 LEU A O 1
ATOM 2097 N N . THR A 1 267 ? -5.743 27.535 6.191 1.00 85.81 267 THR A N 1
ATOM 2098 C CA . THR A 1 267 ? -5.673 28.971 6.511 1.00 85.81 267 THR A CA 1
ATOM 2099 C C . THR A 1 267 ? -4.255 29.505 6.321 1.00 85.81 267 THR A C 1
ATOM 2101 O O . THR A 1 267 ? -4.076 30.520 5.650 1.00 85.81 267 THR A O 1
ATOM 2104 N N . SER A 1 268 ? -3.237 28.787 6.803 1.00 84.19 268 SER A N 1
ATOM 2105 C CA . SER A 1 268 ? -1.835 29.169 6.589 1.00 84.19 268 SER A CA 1
ATOM 2106 C C . SER A 1 268 ? -1.449 29.201 5.106 1.00 84.19 268 SER A C 1
ATOM 2108 O O . SER A 1 268 ? -0.688 30.072 4.689 1.00 84.19 268 SER A O 1
ATOM 2110 N N . ALA A 1 269 ? -1.997 28.295 4.286 1.00 81.06 269 ALA A N 1
ATOM 2111 C CA . ALA A 1 269 ? -1.788 28.322 2.839 1.00 81.06 269 ALA A CA 1
ATOM 2112 C C . ALA A 1 269 ? -2.430 29.553 2.177 1.00 81.06 269 ALA A C 1
ATOM 2114 O O . ALA A 1 269 ? -1.849 30.143 1.267 1.00 81.06 269 ALA A O 1
ATOM 2115 N N . ARG A 1 270 ? -3.608 29.976 2.654 1.00 81.12 270 ARG A N 1
ATOM 2116 C CA . ARG A 1 270 ? -4.281 31.195 2.183 1.00 81.12 270 ARG A CA 1
ATOM 2117 C C . ARG A 1 270 ? -3.503 32.460 2.537 1.00 81.12 270 ARG A C 1
ATOM 2119 O O . ARG A 1 270 ? -3.399 33.359 1.709 1.00 81.12 270 ARG A O 1
ATOM 2126 N N . GLU A 1 271 ? -2.936 32.531 3.738 1.00 81.62 271 GLU A N 1
ATOM 2127 C CA . GLU A 1 271 ? -2.151 33.684 4.205 1.00 81.62 271 GLU A CA 1
ATOM 2128 C C . GLU A 1 271 ? -0.891 33.961 3.365 1.00 81.62 271 GLU A C 1
ATOM 2130 O O . GLU A 1 271 ? -0.266 35.003 3.528 1.00 81.62 271 GLU A O 1
ATOM 2135 N N . LEU A 1 272 ? -0.512 33.078 2.439 1.00 71.19 272 LEU A N 1
ATOM 2136 C CA . LEU A 1 272 ? 0.565 33.344 1.483 1.00 71.19 272 LEU A CA 1
ATOM 2137 C C . LEU A 1 272 ? 0.150 34.273 0.336 1.00 71.19 272 LEU A C 1
ATOM 2139 O O . LEU A 1 272 ? 1.013 34.974 -0.187 1.00 71.19 272 LEU A O 1
ATOM 2143 N N . GLU A 1 273 ? -1.144 34.372 0.003 1.00 67.69 273 GLU A N 1
ATOM 2144 C CA . GLU A 1 273 ? -1.650 35.353 -0.977 1.00 67.69 273 GLU A CA 1
ATOM 2145 C C . GLU A 1 273 ? -1.367 36.798 -0.536 1.00 67.69 273 GLU A C 1
ATOM 2147 O O . GLU A 1 273 ? -1.196 37.684 -1.369 1.00 67.69 273 GLU A O 1
ATOM 2152 N N . THR A 1 274 ? -1.272 37.046 0.774 1.00 68.19 274 THR A N 1
ATOM 2153 C CA . THR A 1 274 ? -0.952 38.380 1.305 1.00 68.19 274 THR A CA 1
ATOM 2154 C C . THR A 1 274 ? 0.543 38.699 1.242 1.00 68.19 274 THR A C 1
ATOM 2156 O O . THR A 1 274 ? 0.926 39.853 1.429 1.00 68.19 274 THR A O 1
ATOM 2159 N N . LYS A 1 275 ? 1.390 37.696 0.971 1.00 71.06 275 LYS A N 1
ATOM 2160 C CA . LYS A 1 275 ? 2.857 37.809 0.961 1.00 71.06 275 LYS A CA 1
ATOM 2161 C C . LYS A 1 275 ? 3.452 37.726 -0.444 1.00 71.06 275 LYS A C 1
ATOM 2163 O O . LYS A 1 275 ? 4.504 38.312 -0.680 1.00 71.06 275 LYS A O 1
ATOM 2168 N N . VAL A 1 276 ? 2.809 37.002 -1.362 1.00 67.00 276 VAL A N 1
ATOM 2169 C CA . VAL A 1 276 ? 3.281 36.792 -2.739 1.00 67.00 276 VAL A CA 1
ATOM 2170 C C . VAL A 1 276 ? 2.082 36.808 -3.697 1.00 67.00 276 VAL A C 1
ATOM 2172 O O . VAL A 1 276 ? 1.056 36.203 -3.380 1.00 67.00 276 VAL A O 1
ATOM 2175 N N . PRO A 1 277 ? 2.178 37.448 -4.880 1.00 71.25 277 PRO A N 1
ATOM 2176 C CA . PRO A 1 277 ? 1.154 37.322 -5.912 1.00 71.25 277 PRO A CA 1
ATOM 2177 C C . PRO A 1 277 ? 1.020 35.857 -6.347 1.00 71.25 277 PRO A C 1
ATOM 2179 O O . PRO A 1 277 ? 1.983 35.264 -6.828 1.00 71.25 277 PRO A O 1
ATOM 2182 N N . VAL A 1 278 ? -0.170 35.278 -6.191 1.00 80.06 278 VAL A N 1
ATOM 2183 C CA . VAL A 1 278 ? -0.461 33.892 -6.591 1.00 80.06 278 VAL A CA 1
ATOM 2184 C C . VAL A 1 278 ? -1.366 33.843 -7.820 1.00 80.06 278 VAL A C 1
ATOM 2186 O O . VAL A 1 278 ? -2.270 34.669 -7.990 1.00 80.06 278 VAL A O 1
ATOM 2189 N N . THR A 1 279 ? -1.140 32.856 -8.682 1.00 82.75 279 THR A N 1
ATOM 2190 C CA . THR A 1 279 ? -1.891 32.664 -9.926 1.00 82.75 279 THR A CA 1
ATOM 2191 C C . THR A 1 279 ? -3.309 32.139 -9.677 1.00 82.75 279 THR A C 1
ATOM 2193 O O . THR A 1 279 ? -3.634 31.573 -8.631 1.00 82.75 279 THR A O 1
ATOM 2196 N N . SER A 1 280 ? -4.190 32.280 -10.672 1.00 82.75 280 SER A N 1
ATOM 2197 C CA . SER A 1 280 ? -5.505 31.620 -10.655 1.00 82.75 280 SER A CA 1
ATOM 2198 C C . SER A 1 280 ? -5.386 30.092 -10.621 1.00 82.75 280 SER A C 1
ATOM 2200 O O . SER A 1 280 ? -6.216 29.440 -9.990 1.00 82.75 280 SER A O 1
ATOM 2202 N N . GLY A 1 281 ? -4.340 29.538 -11.247 1.00 81.31 281 GLY A N 1
ATOM 2203 C CA . GLY A 1 281 ? -4.010 28.113 -11.198 1.00 81.31 281 GLY A CA 1
ATOM 2204 C C . GLY A 1 281 ? -3.731 27.643 -9.773 1.00 81.31 281 GLY A C 1
ATOM 2205 O O . GLY A 1 281 ? -4.346 26.681 -9.320 1.00 81.31 281 GLY A O 1
ATOM 2206 N N . PHE A 1 282 ? -2.906 28.384 -9.026 1.00 86.44 282 PHE A N 1
ATOM 2207 C CA . PHE A 1 282 ? -2.656 28.115 -7.609 1.00 86.44 282 PHE A CA 1
ATOM 2208 C C . PHE A 1 282 ? -3.945 28.144 -6.775 1.00 86.44 282 P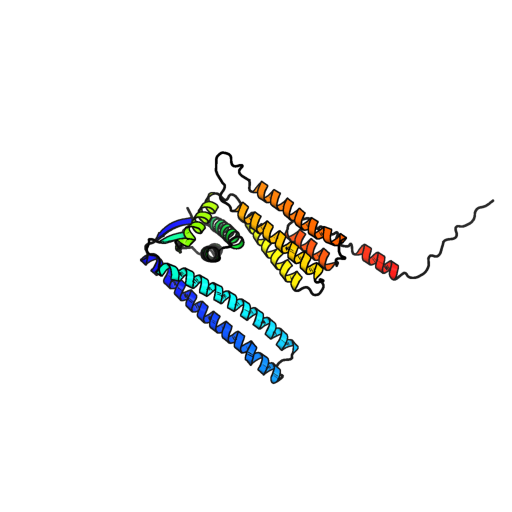HE A C 1
ATOM 2210 O O . PHE A 1 282 ? -4.229 27.198 -6.043 1.00 86.44 282 PHE A O 1
ATOM 2217 N N . LYS A 1 283 ? -4.772 29.190 -6.914 1.00 87.44 283 LYS A N 1
ATOM 2218 C CA . LYS A 1 283 ? -6.033 29.304 -6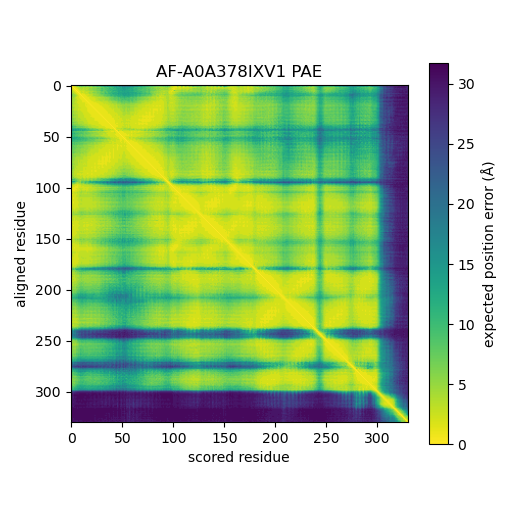.152 1.00 87.44 283 LYS A CA 1
ATOM 2219 C C . LYS A 1 283 ? -7.000 28.156 -6.453 1.00 87.44 283 LYS A C 1
ATOM 2221 O O . LYS A 1 283 ? -7.638 27.637 -5.537 1.00 87.44 283 LYS A O 1
ATOM 2226 N N . GLY A 1 284 ? -7.101 27.765 -7.726 1.00 87.00 284 GLY A N 1
ATOM 2227 C CA . GLY A 1 284 ? -7.888 26.611 -8.158 1.00 87.00 284 GLY A CA 1
ATOM 2228 C C . GLY A 1 284 ? -7.405 25.326 -7.494 1.00 87.00 284 GLY A C 1
ATOM 2229 O O . GLY A 1 284 ? -8.191 24.646 -6.844 1.00 87.00 284 GLY A O 1
ATOM 2230 N N . LEU A 1 285 ? -6.099 25.068 -7.549 1.00 88.62 285 LEU A N 1
ATOM 2231 C CA . LEU A 1 285 ? -5.482 23.881 -6.963 1.00 88.62 285 LEU A CA 1
ATOM 2232 C C . LEU A 1 285 ? -5.698 23.775 -5.445 1.00 88.62 285 LEU A C 1
ATOM 2234 O O . LEU A 1 285 ? -6.042 22.708 -4.944 1.00 88.62 285 LEU A O 1
ATOM 2238 N N . ILE A 1 286 ? -5.560 24.876 -4.700 1.00 90.19 286 ILE A N 1
ATOM 2239 C CA . ILE A 1 286 ? -5.830 24.867 -3.253 1.00 90.19 286 ILE A CA 1
ATOM 2240 C C . ILE A 1 286 ? -7.314 24.587 -2.968 1.00 90.19 286 ILE A C 1
ATOM 2242 O O . ILE A 1 286 ? -7.633 23.832 -2.052 1.00 90.19 286 ILE A O 1
ATOM 2246 N N . ASN A 1 287 ? -8.233 25.142 -3.761 1.00 90.94 287 ASN A N 1
ATOM 2247 C CA . ASN A 1 287 ? -9.660 24.848 -3.621 1.00 90.94 287 ASN A CA 1
ATOM 2248 C C . ASN A 1 287 ? -9.999 23.388 -3.968 1.00 90.94 287 ASN A C 1
ATOM 2250 O O . ASN A 1 287 ? -10.904 22.816 -3.361 1.00 90.94 287 ASN A O 1
ATOM 2254 N N . ASP A 1 288 ? -9.279 22.777 -4.907 1.00 91.12 288 ASP A N 1
ATOM 2255 C CA . ASP A 1 288 ? -9.400 21.353 -5.234 1.00 91.12 288 ASP A CA 1
ATOM 2256 C C . ASP A 1 288 ? -8.960 20.480 -4.052 1.00 91.12 288 ASP A C 1
ATOM 2258 O O . ASP A 1 288 ? -9.682 19.561 -3.664 1.00 91.12 288 ASP A O 1
ATOM 2262 N N . ILE A 1 289 ? -7.852 20.845 -3.396 1.00 92.44 289 ILE A N 1
ATOM 2263 C CA . ILE A 1 289 ? -7.397 20.215 -2.147 1.00 92.44 289 ILE A CA 1
ATOM 2264 C C . ILE A 1 289 ? -8.436 20.394 -1.029 1.00 92.44 289 ILE A C 1
ATOM 2266 O O . ILE A 1 289 ? -8.707 19.455 -0.284 1.00 92.44 289 ILE A O 1
ATOM 2270 N N . CYS A 1 290 ? -9.069 21.566 -0.904 1.00 91.31 290 CYS A N 1
ATOM 2271 C CA . CYS A 1 290 ? -10.154 21.747 0.065 1.00 91.31 290 CYS A CA 1
ATOM 2272 C C . CYS A 1 290 ? -11.318 20.785 -0.202 1.00 91.31 290 CYS A C 1
ATOM 2274 O O . CYS A 1 290 ? -11.825 20.184 0.741 1.00 91.31 290 CYS A O 1
ATOM 2276 N N . ARG A 1 291 ? -11.721 20.614 -1.468 1.00 91.69 291 ARG A N 1
ATOM 2277 C CA . ARG A 1 291 ? -12.817 19.710 -1.850 1.00 91.69 291 ARG A CA 1
ATOM 2278 C C . ARG A 1 291 ? -12.494 18.249 -1.542 1.00 91.69 291 ARG A C 1
ATOM 2280 O O . ARG A 1 291 ? -13.343 17.580 -0.967 1.00 91.69 291 ARG A O 1
ATOM 2287 N N . ALA A 1 292 ? -11.271 17.807 -1.836 1.00 90.94 292 ALA A N 1
ATOM 2288 C CA . ALA A 1 292 ? -10.758 16.487 -1.453 1.00 90.94 292 ALA A CA 1
ATOM 2289 C C . ALA A 1 292 ? -10.890 16.216 0.059 1.00 90.94 292 ALA A C 1
ATOM 2291 O O . ALA A 1 292 ? -11.208 15.119 0.511 1.00 90.94 292 ALA A O 1
ATOM 2292 N N . LEU A 1 293 ? -10.700 17.258 0.869 1.00 91.56 293 LEU A N 1
ATOM 2293 C CA . LEU A 1 293 ? -10.746 17.189 2.328 1.00 91.56 293 LEU A CA 1
ATOM 2294 C C . LEU A 1 293 ? -12.132 17.467 2.934 1.00 91.56 293 LEU A C 1
ATOM 2296 O O . LEU A 1 293 ? -12.232 17.658 4.148 1.00 91.56 293 LEU A O 1
ATOM 2300 N N . ASP A 1 294 ? -13.191 17.539 2.120 1.00 89.62 294 ASP A N 1
ATOM 2301 C CA . ASP A 1 294 ? -14.538 17.978 2.525 1.00 89.62 294 ASP A CA 1
ATOM 2302 C C . ASP A 1 294 ? -14.551 19.328 3.266 1.00 89.62 294 ASP A C 1
ATOM 2304 O O . ASP A 1 294 ? -15.350 19.581 4.176 1.00 89.62 294 ASP A O 1
ATOM 2308 N N . CYS A 1 295 ? -13.634 20.213 2.889 1.00 88.62 295 CYS A N 1
ATOM 2309 C CA . CYS A 1 295 ? -13.484 21.549 3.439 1.00 88.62 295 CYS A CA 1
ATOM 2310 C C . CYS A 1 295 ? -14.046 22.595 2.473 1.00 88.62 295 CYS A C 1
ATOM 2312 O O . CYS A 1 295 ? -14.052 22.431 1.251 1.00 88.62 295 CYS A O 1
ATOM 2314 N N . LYS A 1 296 ? -14.502 23.725 3.022 1.00 87.38 296 LYS A N 1
ATOM 2315 C CA . LYS A 1 296 ? -14.936 24.853 2.190 1.00 87.38 296 LYS A CA 1
ATOM 2316 C C . LYS A 1 296 ? -13.733 25.431 1.424 1.00 87.38 296 LYS A C 1
ATOM 2318 O O . LYS A 1 296 ? -12.666 25.557 2.025 1.00 87.38 296 LYS A O 1
ATOM 2323 N N . PRO A 1 297 ? -13.906 25.826 0.149 1.00 87.56 297 PRO A N 1
ATOM 2324 C CA . PRO A 1 297 ? -12.890 26.560 -0.601 1.00 87.56 297 PRO A CA 1
ATOM 2325 C C . PRO A 1 297 ? -12.399 27.789 0.171 1.00 87.56 297 PRO A C 1
ATOM 2327 O O . PRO A 1 297 ? -13.211 28.551 0.702 1.00 87.56 297 PRO A O 1
ATOM 2330 N N . VAL A 1 298 ? -11.081 27.983 0.234 1.00 87.19 298 VAL A N 1
ATOM 2331 C CA . VAL A 1 298 ? -10.463 29.113 0.954 1.00 87.19 298 VAL A CA 1
ATOM 2332 C C . VAL A 1 298 ? -10.261 30.339 0.069 1.00 87.19 298 VAL A C 1
ATOM 2334 O O . VAL A 1 298 ? -10.225 31.460 0.580 1.00 87.19 298 VAL A O 1
ATOM 2337 N N . PHE A 1 299 ? -10.187 30.144 -1.248 1.00 83.25 299 PHE A N 1
ATOM 2338 C CA . PHE A 1 299 ? -10.212 31.225 -2.222 1.00 83.25 299 PHE A CA 1
ATOM 2339 C C . PHE A 1 299 ? -11.602 31.327 -2.833 1.00 83.25 299 PHE A C 1
ATOM 2341 O O . PHE A 1 299 ? -12.200 30.327 -3.240 1.00 83.25 299 PHE A O 1
ATOM 2348 N N . THR A 1 300 ? -12.115 32.546 -2.958 1.00 74.94 300 THR A N 1
ATOM 2349 C CA . THR A 1 300 ? -13.274 32.785 -3.810 1.00 74.94 300 THR A CA 1
ATOM 2350 C C . THR A 1 300 ? -12.871 32.445 -5.241 1.00 74.94 300 THR A C 1
ATOM 2352 O O . THR A 1 300 ? -11.844 32.918 -5.733 1.00 74.94 300 THR A O 1
ATOM 2355 N N . ALA A 1 301 ? -13.650 31.593 -5.917 1.00 55.38 301 ALA A N 1
ATOM 2356 C CA . ALA A 1 301 ? -13.519 31.461 -7.360 1.00 55.38 301 ALA A CA 1
ATOM 2357 C C . ALA A 1 301 ? -13.620 32.881 -7.913 1.00 55.38 301 ALA A C 1
ATOM 2359 O O . ALA A 1 301 ? -14.601 33.570 -7.624 1.00 55.38 301 ALA A O 1
ATOM 2360 N N . ALA A 1 302 ? -12.582 33.351 -8.608 1.00 46.44 302 ALA A N 1
ATOM 2361 C CA . ALA A 1 302 ? -12.660 34.629 -9.285 1.00 46.44 302 ALA A CA 1
ATOM 2362 C C . ALA A 1 302 ? -13.857 34.514 -10.223 1.00 46.44 302 ALA A C 1
ATOM 2364 O O . ALA A 1 302 ? -13.797 33.809 -11.230 1.00 46.44 302 ALA A O 1
ATOM 2365 N N . GLY A 1 303 ? -14.974 35.128 -9.829 1.00 39.56 303 GLY A N 1
ATOM 2366 C CA . GLY A 1 303 ? -16.143 35.208 -10.668 1.00 39.56 303 GLY A CA 1
ATOM 2367 C C . GLY A 1 303 ? -15.654 35.785 -11.979 1.00 39.56 303 GLY A C 1
ATOM 2368 O O . GLY A 1 303 ? -15.087 36.880 -12.012 1.00 39.56 303 GLY A O 1
ATOM 2369 N N . THR A 1 304 ? -15.854 35.032 -13.050 1.00 41.50 304 THR A N 1
ATOM 2370 C CA . THR A 1 304 ? -15.517 35.369 -14.434 1.00 41.50 304 THR A CA 1
ATOM 2371 C C . THR A 1 304 ? -15.963 36.799 -14.796 1.00 41.50 304 THR A C 1
ATOM 2373 O O . THR A 1 304 ? -15.398 37.438 -15.675 1.00 41.50 304 THR A O 1
ATOM 2376 N N . VAL A 1 305 ? -16.925 37.342 -14.045 1.00 43.25 305 VAL A N 1
ATOM 2377 C CA . VAL A 1 305 ? -17.497 38.686 -14.129 1.00 43.25 305 VAL A CA 1
ATOM 2378 C C . VAL A 1 305 ? -16.515 39.820 -13.806 1.00 43.25 305 VAL A C 1
ATOM 2380 O O . VAL A 1 305 ? -16.534 40.824 -14.511 1.00 43.25 305 VAL A O 1
ATOM 2383 N N . GLN A 1 306 ? -15.648 39.716 -12.789 1.00 42.09 306 GLN A N 1
ATOM 2384 C CA . GLN A 1 306 ? -14.760 40.843 -12.445 1.00 42.09 306 GLN A CA 1
ATOM 2385 C C . GLN A 1 306 ? -13.616 40.986 -13.451 1.00 42.09 306 GLN A C 1
ATOM 2387 O O . GLN A 1 306 ? -13.312 42.100 -13.860 1.00 42.09 306 GLN A O 1
ATOM 2392 N N . ASN A 1 307 ? -13.063 39.869 -13.930 1.00 43.12 307 ASN A N 1
ATOM 2393 C CA . ASN A 1 307 ? -12.021 39.892 -14.956 1.00 43.12 307 ASN A CA 1
ATOM 2394 C C . ASN A 1 307 ? -12.582 40.338 -16.318 1.00 43.12 307 ASN A C 1
ATOM 2396 O O . ASN A 1 307 ? -11.947 41.130 -17.007 1.00 43.12 307 ASN A O 1
ATOM 2400 N N . MET A 1 308 ? -13.820 39.939 -16.655 1.00 45.56 308 MET A N 1
ATOM 2401 C CA . MET A 1 308 ? -14.523 40.465 -17.830 1.00 45.56 308 MET A CA 1
ATOM 2402 C C . MET A 1 308 ? -14.823 41.958 -17.713 1.00 45.56 308 MET A C 1
ATOM 2404 O O . MET A 1 308 ? -14.693 42.654 -18.707 1.00 45.56 308 MET A O 1
ATOM 2408 N N . LYS A 1 309 ? -15.186 42.482 -16.534 1.00 46.41 309 LYS A N 1
ATOM 2409 C CA . LYS A 1 309 ? -15.468 43.918 -16.350 1.00 46.41 309 LYS A CA 1
ATOM 2410 C C . LYS A 1 309 ? -14.199 44.768 -16.474 1.00 46.41 309 LYS A C 1
ATOM 2412 O O . LYS A 1 309 ? -14.235 45.816 -17.110 1.00 46.41 309 LYS A O 1
ATOM 2417 N N . SER A 1 310 ? -13.075 44.285 -15.945 1.00 48.12 310 SER A N 1
ATOM 2418 C CA . SER A 1 310 ? -11.755 44.909 -16.114 1.00 48.12 310 SER A CA 1
ATOM 2419 C C . SER A 1 310 ? -11.283 44.868 -17.571 1.00 48.12 310 SER A C 1
ATOM 2421 O O . SER A 1 310 ? -10.793 45.870 -18.083 1.00 48.12 310 SER A O 1
ATOM 2423 N N . GLN A 1 311 ? -11.486 43.741 -18.264 1.00 49.34 311 GLN A N 1
ATOM 2424 C CA . GLN A 1 311 ? -11.158 43.594 -19.687 1.00 49.34 311 GLN A CA 1
ATOM 2425 C C . GLN A 1 311 ? -12.097 44.410 -20.594 1.00 49.34 311 GLN A C 1
ATOM 2427 O O . GLN A 1 311 ? -11.626 45.033 -21.537 1.00 49.34 311 GLN A O 1
ATOM 2432 N N . LEU A 1 312 ? -13.396 44.504 -20.285 1.00 52.44 312 LEU A N 1
ATOM 2433 C CA . LEU A 1 312 ? -14.355 45.368 -20.990 1.00 52.44 312 LEU A CA 1
ATOM 2434 C C . LEU A 1 312 ? -14.031 46.851 -20.810 1.00 52.44 312 LEU A C 1
ATOM 2436 O O . LEU A 1 312 ? -14.142 47.607 -21.768 1.00 52.44 312 LEU A O 1
ATOM 2440 N N . ASN A 1 313 ? -13.620 47.269 -19.613 1.00 54.06 313 ASN A N 1
ATOM 2441 C CA . ASN A 1 313 ? -13.219 48.654 -19.365 1.00 54.06 313 ASN A CA 1
ATOM 2442 C C . ASN A 1 313 ? -11.896 49.007 -20.062 1.00 54.06 313 ASN A C 1
ATOM 2444 O O . ASN A 1 313 ? -11.741 50.137 -20.506 1.00 54.06 313 ASN A O 1
ATOM 2448 N N . ALA A 1 314 ? -10.980 48.047 -20.219 1.00 51.44 314 ALA A N 1
ATOM 2449 C CA . ALA A 1 314 ? -9.749 48.233 -20.991 1.00 51.44 314 ALA A CA 1
ATOM 2450 C C . ALA A 1 314 ? -9.990 48.270 -22.515 1.00 51.44 314 ALA A C 1
ATOM 2452 O O . ALA A 1 314 ? -9.262 48.948 -23.232 1.00 51.44 314 ALA A O 1
ATOM 2453 N N . ILE A 1 315 ? -11.020 47.572 -23.013 1.00 51.19 315 ILE A N 1
ATOM 2454 C CA . ILE A 1 315 ? -11.434 47.606 -24.429 1.00 51.19 315 ILE A CA 1
ATOM 2455 C C . ILE A 1 315 ? -12.245 48.875 -24.743 1.00 51.19 315 ILE A C 1
ATOM 2457 O O . ILE A 1 315 ? -12.180 49.389 -25.855 1.00 51.19 315 ILE A O 1
ATOM 2461 N N . LYS A 1 316 ? -12.973 49.427 -23.764 1.00 49.56 316 LYS A N 1
ATOM 2462 C CA . LYS A 1 316 ? -13.722 50.692 -23.872 1.00 49.56 316 LYS A CA 1
ATOM 2463 C C . LYS A 1 316 ? -12.849 51.938 -23.689 1.00 49.56 316 LYS A C 1
ATOM 2465 O O . LYS A 1 316 ? -13.310 52.934 -23.136 1.00 49.56 316 LYS A O 1
ATOM 2470 N N . GLY A 1 317 ? -11.603 51.913 -24.151 1.00 48.62 317 GLY A N 1
ATOM 2471 C CA . GLY A 1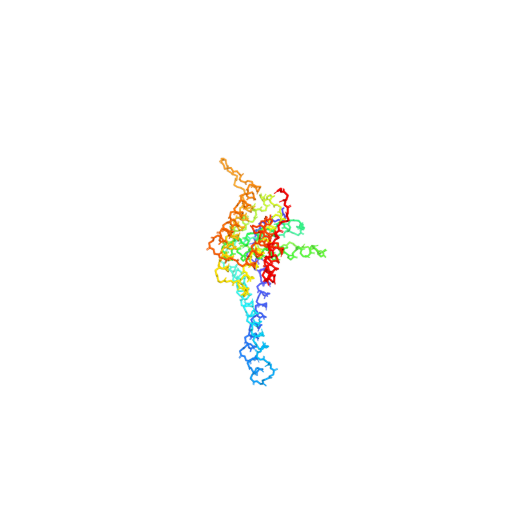 317 ? -10.826 53.140 -24.284 1.00 48.62 317 GLY A CA 1
ATOM 2472 C C . GLY A 1 317 ? -11.500 54.077 -25.288 1.00 48.62 317 GLY A C 1
ATOM 2473 O O . GLY A 1 317 ? -11.235 53.938 -26.471 1.00 48.62 317 GLY A O 1
ATOM 2474 N N . HIS A 1 318 ? -12.424 54.929 -24.830 1.00 40.94 318 HIS A N 1
ATOM 2475 C CA . HIS A 1 318 ? -12.616 56.333 -25.216 1.00 40.94 318 HIS A CA 1
ATOM 2476 C C . HIS A 1 318 ? -13.861 56.951 -24.534 1.00 40.94 318 HIS A C 1
ATOM 2478 O O . HIS A 1 318 ? -14.978 56.455 -24.658 1.00 40.94 318 HIS A O 1
ATOM 2484 N N . GLU A 1 319 ? -13.575 58.068 -23.852 1.00 38.56 319 GLU A N 1
ATOM 2485 C CA . GLU A 1 319 ? -14.394 59.257 -23.557 1.00 38.56 319 GLU A CA 1
ATOM 2486 C C . GLU A 1 319 ? -15.547 59.169 -22.538 1.00 38.56 319 GLU A C 1
ATOM 2488 O O . GLU A 1 319 ? -16.695 58.848 -22.842 1.00 38.56 319 GLU A O 1
ATOM 2493 N N . GLU A 1 320 ? -15.241 59.620 -21.313 1.00 37.94 320 GLU A N 1
ATOM 2494 C CA . GLU A 1 320 ? -16.204 60.344 -20.480 1.00 37.94 320 GLU A CA 1
ATOM 2495 C C . GLU A 1 320 ? -16.709 61.568 -21.258 1.00 37.94 320 GLU A C 1
ATOM 2497 O O . GLU A 1 320 ? -16.077 62.621 -21.289 1.00 37.94 320 GLU A O 1
ATOM 2502 N N . VAL A 1 321 ? -17.868 61.434 -21.899 1.00 37.91 321 VAL A N 1
ATOM 2503 C CA . VAL A 1 321 ? -18.695 62.590 -22.239 1.00 37.91 321 VAL A CA 1
ATOM 2504 C C . VAL A 1 321 ? -19.359 63.034 -20.938 1.00 37.91 321 VAL A C 1
ATOM 2506 O O . VAL A 1 321 ? -20.304 62.396 -20.468 1.00 37.91 321 VAL A O 1
ATOM 2509 N N . GLU A 1 322 ? -18.845 64.104 -20.329 1.00 38.34 322 GLU A N 1
ATOM 2510 C CA . GLU A 1 322 ? -19.548 64.799 -19.251 1.00 38.34 322 GLU A CA 1
ATOM 2511 C C . GLU A 1 322 ? -20.947 65.219 -19.735 1.00 38.34 322 GLU A C 1
ATOM 2513 O O . GLU A 1 322 ? -21.071 65.950 -20.723 1.00 38.34 322 GLU A O 1
ATOM 2518 N N . PRO A 1 323 ? -22.032 64.827 -19.047 1.00 34.72 323 PRO A N 1
ATOM 2519 C CA . PRO A 1 323 ? -23.336 65.398 -19.317 1.00 34.72 323 PRO A CA 1
ATOM 2520 C C . PRO A 1 323 ? -23.413 66.776 -18.648 1.00 34.72 323 PRO A C 1
ATOM 2522 O O . PRO A 1 323 ? -23.669 66.880 -17.444 1.00 34.72 323 PRO A O 1
ATOM 2525 N N . GLN A 1 324 ? -23.244 67.853 -19.423 1.00 37.47 324 GLN A N 1
ATOM 2526 C CA . GLN A 1 324 ? -23.696 69.174 -18.984 1.00 37.47 324 GLN A CA 1
ATOM 2527 C C . GLN A 1 324 ? -25.220 69.136 -18.800 1.00 37.47 324 GLN A C 1
ATOM 2529 O O . GLN A 1 324 ? -25.996 69.013 -19.747 1.00 37.47 324 GLN A O 1
ATOM 2534 N N . ARG A 1 325 ? -25.638 69.190 -17.531 1.00 38.88 325 ARG A N 1
ATOM 2535 C CA . ARG A 1 325 ? -27.032 69.317 -17.097 1.00 38.88 325 ARG A CA 1
ATOM 2536 C C . ARG A 1 325 ? -27.639 70.608 -17.646 1.00 38.88 325 ARG A C 1
ATOM 2538 O O . ARG A 1 325 ? -27.031 71.669 -17.564 1.00 38.88 325 ARG A O 1
ATOM 2545 N N . GLY A 1 326 ? -28.868 70.507 -18.144 1.00 36.81 326 GLY A N 1
ATOM 2546 C CA . GLY A 1 326 ? -29.645 71.647 -18.611 1.00 36.81 326 GLY A CA 1
ATOM 2547 C C . GLY A 1 326 ? -30.001 72.668 -17.521 1.00 36.81 326 GLY A C 1
ATOM 2548 O O . GLY A 1 326 ? -30.172 72.329 -16.352 1.00 36.81 326 GLY A O 1
ATOM 2549 N N . LEU A 1 327 ? -30.118 73.916 -17.983 1.00 39.50 327 LEU A N 1
ATOM 2550 C CA . LEU A 1 327 ? -31.119 74.942 -17.654 1.00 39.50 327 LEU A CA 1
ATOM 2551 C C . LEU A 1 327 ? -31.824 74.886 -16.279 1.00 39.50 327 LEU A C 1
ATOM 2553 O O . LEU A 1 327 ? -32.673 74.033 -16.024 1.00 39.50 327 LEU A O 1
ATOM 2557 N N . LYS A 1 328 ? -31.612 75.952 -15.497 1.00 34.81 328 LYS A N 1
ATOM 2558 C CA . LYS A 1 328 ? -32.622 76.662 -14.681 1.00 34.81 328 LYS A CA 1
ATOM 2559 C C . LYS A 1 328 ? -32.368 78.163 -14.924 1.00 34.81 328 LYS A C 1
ATOM 2561 O O . LYS A 1 328 ? -31.216 78.565 -14.830 1.00 34.81 328 LYS A O 1
ATOM 2566 N N . MET A 1 329 ? -33.271 78.943 -15.528 1.00 34.66 329 MET A N 1
ATOM 2567 C CA . MET A 1 329 ? -34.429 79.615 -14.905 1.00 34.66 329 MET A CA 1
ATOM 2568 C C . MET A 1 329 ? -34.105 80.200 -13.525 1.00 34.66 329 MET A C 1
ATOM 2570 O O . MET A 1 329 ? -34.268 79.505 -12.527 1.00 34.66 329 MET A O 1
ATOM 2574 N N . GLU A 1 330 ? -33.553 81.415 -13.495 1.00 35.44 330 GLU A N 1
ATOM 2575 C CA . GLU A 1 330 ? -34.214 82.703 -13.188 1.00 35.44 330 GLU A CA 1
ATOM 2576 C C . GLU A 1 330 ? -33.322 83.854 -13.678 1.00 35.44 330 GLU A C 1
ATOM 2578 O O . GLU A 1 330 ? -32.083 83.671 -13.693 1.00 35.44 330 GLU A O 1
#

Organism: NCBI:txid45060

Sequence (330 aa):
MPFSARKLAKQAVQALIQPTIKNLKDVKEVNDQIINDTLFTMEEGLDDLLQRGAIPKTEYKLQMAQSQVELNNRLRAKEQLNGTLDRFNQFADEKNEISSFVIAANTTREELKELISILKTKGVTAEDPNEKRFLETILQTAESYKTMIDAGRPISEKEIPILESEQRYANQIFASLQTNKVKPDVLNKYLDQLEEIKSYKEKTNNDPKLSTAEKQVVNSLCDSLSREIKTTLAALTAPSATGPGVAVITPEEIIKNHKAKIAGHLTSARELETKVPVTSGFKGLINDICRALDCKPVFTAAGTVQNMKSQLNAIKGHEEVEPQRGLKME

Radius of gyration: 28.68 Å; Cα contacts (8 Å, |Δi|>4): 296; chains: 1; bounding box: 55×111×75 Å

Secondary structure (DSSP, 8-state):
--EEEEEE-HHHHHHHHHHHHHHHHHHHHHHHHHHHHHHHIIIIIHHHHHHTTSS-HHHHHHHHHHHHHHHHHHHHHHHHHHHHHHHHHHTTT--SPEEEEEE-TT--HHHHHHHHHHHHHHHHH---HHHHHHHHHHHHHHHHHHHHHHTTPPPPPEEEEE-GGGHHHHHHHHHHHHH--S-HHHHHHHHHHHHHHHHHHHHHHH-TTS-HHHHHHHHHHHHHHHHHHHHHHHHHHSPP---TT-----HHHHHHHHHHHHHHHHHHHHTTTTTS---HHHHHHHHHHHHHTTPPPSSPP--HHHHHHHHHHHH--S------------